Protein AF-A0A0C5WZJ7-F1 (afdb_monomer_lite)

Radius of gyration: 29.04 Å; chains: 1; bounding box: 86×55×66 Å

Secondary structure (DSSP, 8-state):
---TTPPPPPSEEEE-SSSEEEEE-SSSEEEEEEE-----PPPPPPPPPPPPPPP--PPPPP--------SSSHHHHHHHHHHHHHHHHHHHS---HHHHHHHHHHHHHHT-HHHHHHHB-HHHHHHHHHHHT-TT-HHHHHHHHHHHHHHHHHHHHHHHS--HHHHHHTEEEEEEEEEEEE-SSSEEEEEEEEEEEE-S-HHHHHHHSTT-SEEEEEEEEEEEEETTEEEEEETT----

Sequence (240 aa):
MPDPNQPSIPAGWYPDGLGGQRWWDGAEWTEHTQHTQHDQPPPPPPPPVPAPAPAVIARPDPNRSRTLLVLGAAGGGLLALLLVVLVAARVLGGNDPESVATDYLGATFEGDHEAVCELLVEERRDALLVDAGAGDDCGQYADEQRDREDEESDRYEDDYGVSVDDIRAGFDYDLEVTDVDERGDDEAIVEVEQTTDYSGDDDFAAEVLDGVDRQRTTVRLKIVKEDGDWKVADPFYTGD

Structure (mmCIF, N/CA/C/O backbone):
data_AF-A0A0C5WZJ7-F1
#
_entry.id   AF-A0A0C5WZJ7-F1
#
loop_
_atom_site.group_PDB
_atom_site.id
_atom_site.type_symbol
_atom_site.label_atom_id
_atom_site.label_alt_id
_atom_site.label_comp_id
_atom_site.label_asym_id
_atom_site.label_entity_id
_atom_site.label_seq_id
_atom_site.pdbx_PDB_ins_code
_atom_site.Cartn_x
_atom_site.Cartn_y
_atom_site.Cartn_z
_atom_site.occupancy
_atom_site.B_iso_or_equiv
_atom_site.auth_seq_id
_atom_site.auth_comp_id
_atom_site.auth_asym_id
_atom_site.auth_atom_id
_atom_site.pdbx_PDB_model_num
ATOM 1 N N . MET A 1 1 ? 24.099 -37.473 -16.957 1.00 45.91 1 MET A N 1
ATOM 2 C CA . MET A 1 1 ? 22.980 -37.090 -16.075 1.00 45.91 1 MET A CA 1
ATOM 3 C C . MET A 1 1 ? 22.448 -35.788 -16.646 1.00 45.91 1 MET A C 1
ATOM 5 O O . MET A 1 1 ? 23.288 -34.924 -16.865 1.00 45.91 1 MET A O 1
ATOM 9 N N . PRO A 1 2 ? 21.167 -35.693 -17.037 1.00 50.38 2 PRO A N 1
ATOM 10 C CA . PRO A 1 2 ? 20.583 -34.418 -17.457 1.00 50.38 2 PRO A CA 1
ATOM 11 C C . PRO A 1 2 ? 20.624 -33.412 -16.294 1.00 50.38 2 PRO A C 1
ATOM 13 O O . PRO A 1 2 ? 20.544 -33.818 -15.134 1.00 50.38 2 PRO A O 1
ATOM 16 N N . ASP A 1 3 ? 20.839 -32.140 -16.626 1.00 51.56 3 ASP A N 1
ATOM 17 C CA . ASP A 1 3 ? 20.988 -31.011 -15.699 1.00 51.56 3 ASP A CA 1
ATOM 18 C C . ASP A 1 3 ? 19.658 -30.738 -14.965 1.00 51.56 3 ASP A C 1
ATOM 20 O O . ASP A 1 3 ? 18.631 -30.639 -15.638 1.00 51.56 3 ASP A O 1
ATOM 24 N N . PRO A 1 4 ? 19.621 -30.619 -13.623 1.00 64.81 4 PRO A N 1
ATOM 25 C CA . PRO A 1 4 ? 18.378 -30.386 -12.879 1.00 64.81 4 PRO A CA 1
ATOM 26 C C . PRO A 1 4 ? 17.781 -28.976 -13.049 1.00 64.81 4 PRO A C 1
ATOM 28 O O . PRO A 1 4 ? 16.679 -28.747 -12.569 1.00 64.81 4 PRO A O 1
ATOM 31 N N . ASN A 1 5 ? 18.470 -28.060 -13.741 1.00 55.28 5 ASN A N 1
ATOM 32 C CA . ASN A 1 5 ? 18.075 -26.654 -13.906 1.00 55.28 5 ASN A CA 1
ATOM 33 C C . ASN A 1 5 ? 17.637 -26.291 -15.339 1.00 55.28 5 ASN A C 1
ATOM 35 O O . ASN A 1 5 ? 17.801 -25.150 -15.764 1.00 55.28 5 ASN A O 1
ATOM 39 N N . GLN A 1 6 ? 17.108 -27.234 -16.124 1.00 59.72 6 GLN A N 1
ATOM 40 C CA . GLN A 1 6 ? 16.503 -26.869 -17.411 1.00 59.72 6 GLN A CA 1
ATOM 41 C C . GLN A 1 6 ? 15.057 -26.385 -17.214 1.00 59.72 6 GLN A C 1
ATOM 43 O O . GLN A 1 6 ? 14.242 -27.168 -16.721 1.00 59.72 6 GLN A O 1
ATOM 48 N N . PRO A 1 7 ? 14.710 -25.148 -17.626 1.00 54.72 7 PRO A N 1
ATOM 49 C CA . PRO A 1 7 ? 13.326 -24.691 -17.629 1.00 54.72 7 PRO A CA 1
ATOM 50 C C . PRO A 1 7 ? 12.505 -25.578 -18.570 1.00 54.72 7 PRO A C 1
ATOM 52 O O . PRO A 1 7 ? 12.767 -25.665 -19.773 1.00 54.72 7 PRO A O 1
ATOM 55 N N . SER A 1 8 ? 11.526 -26.284 -18.009 1.00 77.81 8 SER A N 1
ATOM 56 C CA . SER A 1 8 ? 10.572 -27.082 -18.771 1.00 77.81 8 SER A CA 1
ATOM 57 C C . SER A 1 8 ? 9.396 -26.200 -19.167 1.00 77.81 8 SER A C 1
ATOM 59 O O . SER A 1 8 ? 8.666 -25.726 -18.299 1.00 77.81 8 SER A O 1
ATOM 61 N N . ILE A 1 9 ? 9.190 -26.006 -20.468 1.00 85.69 9 ILE A N 1
ATOM 62 C CA . ILE A 1 9 ? 7.989 -25.345 -20.987 1.00 85.69 9 ILE A CA 1
ATOM 63 C C . ILE A 1 9 ? 6.766 -26.168 -20.524 1.00 85.69 9 ILE A C 1
ATOM 65 O O . ILE A 1 9 ? 6.715 -27.368 -20.830 1.00 85.69 9 ILE A O 1
ATOM 69 N N . PRO A 1 10 ? 5.812 -25.591 -19.768 1.00 88.12 10 PRO A N 1
ATOM 70 C CA . PRO A 1 10 ? 4.646 -26.324 -19.284 1.00 88.12 10 PRO A CA 1
ATOM 71 C C . PRO A 1 10 ? 3.734 -26.742 -20.444 1.00 88.12 10 PRO A C 1
ATOM 73 O O . PRO A 1 10 ? 3.728 -26.127 -21.506 1.00 88.12 10 PRO A O 1
ATOM 76 N N . ALA A 1 11 ? 2.956 -27.812 -20.267 1.00 92.50 11 ALA A N 1
ATOM 77 C CA . ALA A 1 11 ? 2.024 -28.260 -21.301 1.00 92.50 11 ALA A CA 1
ATOM 78 C C . ALA A 1 11 ? 0.941 -27.193 -21.561 1.00 92.50 11 ALA A C 1
ATOM 80 O O . ALA A 1 11 ? 0.315 -26.706 -20.619 1.00 92.50 11 ALA A O 1
ATOM 81 N N . GLY A 1 12 ? 0.703 -26.840 -22.826 1.00 94.31 12 GLY A N 1
ATOM 82 C CA . GLY A 1 12 ? -0.165 -25.714 -23.171 1.00 94.31 12 GLY A CA 1
ATOM 83 C C . GLY A 1 12 ? -0.294 -25.437 -24.670 1.00 94.31 12 GLY A C 1
ATOM 84 O O . GLY A 1 12 ? 0.353 -26.073 -25.504 1.00 94.31 12 GLY A O 1
ATOM 85 N N . TRP A 1 13 ? -1.156 -24.475 -25.014 1.00 94.56 13 TRP A N 1
ATOM 86 C CA . TRP A 1 13 ? -1.279 -23.926 -26.367 1.00 94.56 13 TRP A CA 1
ATOM 87 C C . TRP A 1 13 ? -0.302 -22.767 -26.546 1.00 94.56 13 TRP A C 1
ATOM 89 O O . TRP A 1 13 ? -0.306 -21.833 -25.753 1.00 94.56 13 TRP A O 1
ATOM 99 N N . TYR A 1 14 ? 0.492 -22.810 -27.610 1.00 93.06 14 TYR A N 1
ATOM 100 C CA . TYR A 1 14 ? 1.493 -21.789 -27.918 1.00 93.06 14 TYR A CA 1
ATOM 101 C C . TYR A 1 14 ? 1.423 -21.391 -29.400 1.00 93.06 14 TYR A C 1
ATOM 103 O O . TYR A 1 14 ? 1.025 -22.221 -30.218 1.00 93.06 14 TYR A O 1
ATOM 111 N N . PRO A 1 15 ? 1.808 -20.164 -29.792 1.00 92.88 15 PRO A N 1
ATOM 112 C CA . PRO A 1 15 ? 1.766 -19.720 -31.189 1.00 92.88 15 PRO A CA 1
ATOM 113 C C . PRO A 1 15 ? 2.587 -20.611 -32.139 1.00 92.88 15 PRO A C 1
ATOM 115 O O . PRO A 1 15 ? 3.730 -20.950 -31.844 1.00 92.88 15 PRO A O 1
ATOM 118 N N . ASP A 1 16 ? 2.031 -20.962 -33.305 1.00 89.94 16 ASP A N 1
ATOM 119 C CA . ASP A 1 16 ? 2.673 -21.864 -34.284 1.00 89.94 16 ASP A CA 1
ATOM 120 C C . ASP A 1 16 ? 3.474 -21.147 -35.392 1.00 89.94 16 ASP A C 1
ATOM 122 O O . ASP A 1 16 ? 4.062 -21.793 -36.262 1.00 89.94 16 ASP A O 1
ATOM 126 N N . GLY A 1 17 ? 3.488 -19.809 -35.381 1.00 83.31 17 GLY A N 1
ATOM 127 C CA . GLY A 1 17 ? 4.145 -18.969 -36.390 1.00 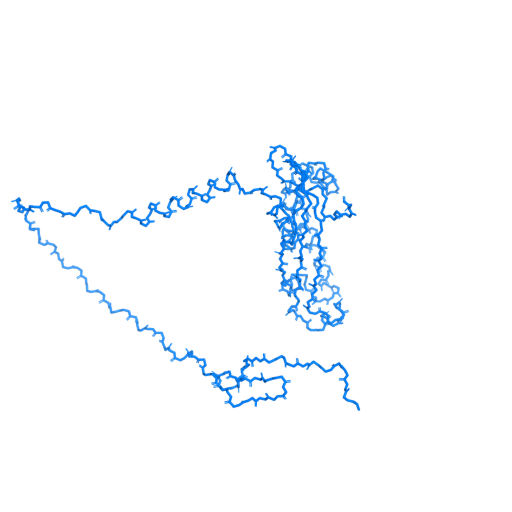83.31 17 GLY A CA 1
ATOM 128 C C . GLY A 1 17 ? 3.395 -18.841 -37.727 1.00 83.31 17 GLY A C 1
ATOM 129 O O . GLY A 1 17 ? 3.839 -18.095 -38.598 1.00 83.31 17 GLY A O 1
ATOM 130 N N . LEU A 1 18 ? 2.255 -19.518 -37.894 1.00 83.12 18 LEU A N 1
ATOM 131 C CA . LEU A 1 18 ? 1.395 -19.490 -39.085 1.00 83.12 18 LEU A CA 1
ATOM 132 C C . LEU A 1 18 ? 0.037 -18.819 -38.816 1.00 83.12 18 LEU A C 1
ATOM 134 O O . LEU A 1 18 ? -0.880 -18.919 -39.631 1.00 83.12 18 LEU A O 1
ATOM 138 N N . GLY A 1 19 ? -0.088 -18.126 -37.681 1.00 81.50 19 GLY A N 1
ATOM 139 C CA . GLY A 1 19 ? -1.334 -17.494 -37.242 1.00 81.50 19 GLY A CA 1
ATOM 140 C C . GLY A 1 19 ? -2.276 -18.443 -36.497 1.00 81.50 19 GLY A C 1
ATOM 141 O O . GLY A 1 19 ? -3.445 -18.119 -36.319 1.00 81.50 19 GLY A O 1
ATOM 142 N N . GLY A 1 20 ? -1.795 -19.610 -36.064 1.00 89.62 20 GLY A N 1
ATOM 143 C CA . GLY A 1 20 ? -2.503 -20.534 -35.186 1.00 89.62 20 GLY A CA 1
ATOM 144 C C . GLY A 1 20 ? -1.784 -20.741 -33.852 1.00 89.62 20 GLY A C 1
ATOM 145 O O . GLY A 1 20 ? -0.778 -20.106 -33.535 1.00 89.62 20 GLY A O 1
ATOM 146 N N . GLN A 1 21 ? -2.325 -21.654 -33.055 1.00 94.81 21 GLN A N 1
ATOM 147 C CA . GLN A 1 21 ? -1.712 -22.184 -31.845 1.00 94.81 21 GLN A CA 1
ATOM 148 C C . GLN A 1 21 ? -1.479 -23.686 -32.021 1.00 94.81 21 GLN A C 1
ATOM 150 O O . GLN A 1 21 ? -2.303 -24.380 -32.619 1.00 94.81 21 GLN A O 1
ATOM 155 N N . ARG A 1 22 ? -0.389 -24.208 -31.468 1.00 95.38 22 ARG A N 1
ATOM 156 C CA . ARG A 1 22 ? -0.048 -25.630 -31.429 1.00 95.38 22 ARG A CA 1
ATOM 157 C C . ARG A 1 22 ? 0.102 -26.094 -29.987 1.00 95.38 22 ARG A C 1
ATOM 159 O O . ARG A 1 22 ? 0.536 -25.330 -29.131 1.00 95.38 22 ARG A O 1
ATOM 166 N N . TRP A 1 23 ? -0.278 -27.337 -29.717 1.00 95.12 23 TRP A N 1
ATOM 167 C CA . TRP A 1 23 ? -0.196 -27.904 -28.373 1.00 95.12 23 TRP A CA 1
ATOM 168 C C . TRP A 1 23 ? 1.189 -28.498 -28.082 1.00 95.12 23 TRP A C 1
ATOM 170 O O . TRP A 1 23 ? 1.659 -29.360 -28.835 1.00 95.12 23 TRP A O 1
ATOM 180 N N . TRP A 1 24 ? 1.793 -28.075 -26.972 1.00 95.06 24 TRP A N 1
ATOM 181 C CA . TRP A 1 24 ? 2.988 -28.650 -26.349 1.00 95.06 24 TRP A CA 1
ATOM 182 C C . TRP A 1 24 ? 2.569 -29.549 -25.182 1.00 95.06 24 TRP A C 1
ATOM 184 O O . TRP A 1 24 ? 1.765 -29.134 -24.349 1.00 95.06 24 TRP A O 1
ATOM 194 N N . ASP A 1 25 ? 3.085 -30.777 -25.106 1.00 91.12 25 ASP A N 1
ATOM 195 C CA . ASP A 1 25 ? 2.698 -31.747 -24.066 1.00 91.12 25 ASP A CA 1
ATOM 196 C C . ASP A 1 25 ? 3.640 -31.798 -22.850 1.00 91.12 25 ASP A C 1
ATOM 198 O O . ASP A 1 25 ? 3.424 -32.594 -21.934 1.00 91.12 25 ASP A O 1
ATOM 202 N N . GLY A 1 26 ? 4.661 -30.938 -22.819 1.00 89.88 26 GLY A N 1
ATOM 203 C CA . GLY A 1 26 ? 5.716 -30.938 -21.803 1.00 89.88 26 GLY A CA 1
ATOM 204 C C . GLY A 1 26 ? 7.026 -31.581 -22.269 1.00 89.88 26 GLY A C 1
ATOM 205 O O . GLY A 1 26 ? 8.051 -31.384 -21.620 1.00 89.88 26 GLY A O 1
ATOM 206 N N . ALA A 1 27 ? 7.023 -32.313 -23.388 1.00 88.69 27 ALA A N 1
ATOM 207 C CA . ALA A 1 27 ? 8.212 -32.951 -23.955 1.00 88.69 27 ALA A CA 1
ATOM 208 C C . ALA A 1 27 ? 8.381 -32.688 -25.461 1.00 88.69 27 ALA A C 1
ATOM 210 O O . ALA A 1 27 ? 9.515 -32.533 -25.924 1.00 88.69 27 ALA A O 1
ATOM 211 N N . GLU A 1 28 ? 7.287 -32.628 -26.225 1.00 92.00 28 GLU A N 1
ATOM 212 C CA . GLU A 1 28 ? 7.305 -32.346 -27.658 1.00 92.00 28 GLU A CA 1
ATOM 213 C C . GLU A 1 28 ? 6.050 -31.606 -28.165 1.00 92.00 28 GLU A C 1
ATOM 215 O O . GLU A 1 28 ? 5.001 -31.515 -27.521 1.00 92.00 28 GLU A O 1
ATOM 220 N N . TRP A 1 29 ? 6.167 -31.042 -29.370 1.00 92.69 29 TRP A N 1
ATOM 221 C CA . TRP A 1 29 ? 5.041 -30.442 -30.081 1.00 92.69 29 TRP A CA 1
ATOM 222 C C . TRP A 1 29 ? 4.150 -31.533 -30.667 1.00 92.69 29 TRP A C 1
ATOM 224 O O . TRP A 1 29 ? 4.594 -32.321 -31.501 1.00 92.69 29 TRP A O 1
ATOM 234 N N . THR A 1 30 ? 2.867 -31.531 -30.315 1.00 93.56 30 THR A N 1
ATOM 235 C CA . THR A 1 30 ? 1.913 -32.526 -30.825 1.00 93.56 30 THR A CA 1
ATOM 236 C C . THR A 1 30 ? 1.305 -32.114 -32.174 1.00 93.56 30 THR A C 1
ATOM 238 O O . THR A 1 30 ? 1.535 -31.020 -32.695 1.00 93.56 30 THR A O 1
ATOM 241 N N . GLU A 1 31 ? 0.497 -32.985 -32.782 1.00 92.75 31 GLU A N 1
ATOM 242 C CA . GLU A 1 31 ? -0.234 -32.682 -34.025 1.00 92.75 31 GLU A CA 1
ATOM 243 C C . GLU A 1 31 ? -1.475 -31.793 -33.821 1.00 92.75 31 GLU A C 1
ATOM 245 O O . GLU A 1 31 ? -2.105 -31.392 -34.797 1.00 92.75 31 GLU A O 1
ATOM 250 N N . HIS A 1 32 ? -1.838 -31.454 -32.580 1.00 93.88 32 HIS A N 1
ATOM 251 C CA . HIS A 1 32 ? -3.010 -30.622 -32.320 1.00 93.88 32 HIS A CA 1
ATOM 252 C C . HIS A 1 32 ? -2.719 -29.150 -32.640 1.00 93.88 32 HIS A C 1
ATOM 254 O O . HIS A 1 32 ? -1.819 -28.544 -32.054 1.00 93.88 32 HIS A O 1
ATOM 260 N N . THR A 1 33 ? -3.518 -28.568 -33.537 1.00 92.88 33 THR A N 1
ATOM 261 C CA . THR A 1 33 ? -3.454 -27.153 -33.936 1.00 92.88 33 THR A CA 1
ATOM 262 C C . THR A 1 33 ? -4.824 -26.481 -33.810 1.00 92.88 33 THR A C 1
ATOM 264 O O . THR A 1 33 ? -5.839 -27.068 -34.189 1.00 92.88 33 THR A O 1
ATOM 267 N N . GLN A 1 34 ? -4.862 -25.240 -33.322 1.00 89.12 34 GLN A N 1
ATOM 268 C CA . GLN A 1 34 ? -6.033 -24.362 -33.308 1.00 89.12 34 GLN A CA 1
ATOM 269 C C . GLN A 1 34 ? -5.772 -23.149 -34.200 1.00 89.12 34 GLN A C 1
ATOM 271 O O . GLN A 1 34 ? -4.827 -22.403 -33.975 1.00 89.12 34 GLN A O 1
ATOM 276 N N . HIS A 1 35 ? -6.629 -22.904 -35.186 1.00 78.00 35 HIS A N 1
ATOM 277 C CA . HIS A 1 35 ? -6.605 -21.639 -35.916 1.00 78.00 35 HIS A CA 1
ATOM 278 C C . HIS A 1 35 ? -7.344 -20.587 -35.085 1.00 78.00 35 HIS A C 1
ATOM 280 O O . HIS A 1 35 ? -8.520 -20.781 -34.764 1.00 78.00 35 HIS A O 1
ATOM 286 N N . THR A 1 36 ? -6.677 -19.490 -34.713 1.00 62.59 36 THR A N 1
ATOM 287 C CA . THR A 1 36 ? -7.379 -18.352 -34.115 1.00 62.59 36 THR A CA 1
ATOM 288 C C . THR A 1 36 ? -8.255 -17.732 -35.196 1.00 62.59 36 THR A C 1
ATOM 290 O O . THR A 1 36 ? -7.812 -17.389 -36.289 1.00 62.59 36 THR A O 1
ATOM 293 N N . GLN A 1 37 ? -9.550 -17.646 -34.918 1.00 53.50 37 GLN A N 1
ATOM 294 C CA . GLN A 1 37 ? -10.556 -17.127 -35.837 1.00 53.50 37 GLN A CA 1
ATOM 295 C C . GLN A 1 37 ? -10.499 -15.586 -35.850 1.00 53.50 37 GLN A C 1
ATOM 297 O O . GLN A 1 37 ? -11.475 -14.923 -35.529 1.00 53.50 37 GLN A O 1
ATOM 302 N N . HIS A 1 38 ? -9.337 -15.010 -36.170 1.00 53.12 38 HIS A N 1
ATOM 303 C CA . HIS A 1 38 ? -9.142 -13.559 -36.290 1.00 53.12 38 HIS A CA 1
ATOM 304 C C . HIS A 1 38 ? -9.294 -13.035 -37.730 1.00 53.12 38 HIS A C 1
ATOM 306 O O . HIS A 1 38 ? -9.086 -11.852 -37.972 1.00 53.12 38 HIS A O 1
ATOM 312 N N . ASP A 1 39 ? -9.760 -13.868 -38.667 1.00 48.84 39 ASP A N 1
ATOM 313 C CA . ASP A 1 39 ? -10.091 -13.470 -40.046 1.00 48.84 39 ASP A CA 1
ATOM 314 C C . ASP A 1 39 ? -11.603 -13.265 -40.275 1.00 48.84 39 ASP A C 1
ATOM 316 O O . ASP A 1 39 ? -12.130 -13.563 -41.351 1.00 48.84 39 ASP A O 1
ATOM 320 N N . GLN A 1 40 ? -12.344 -12.747 -39.285 1.00 45.28 40 GLN A N 1
ATOM 321 C CA . GLN A 1 40 ? -13.667 -12.187 -39.572 1.00 45.28 40 GLN A CA 1
ATOM 322 C C . GLN A 1 40 ? -13.520 -10.682 -39.856 1.00 45.28 40 GLN A C 1
ATOM 324 O O . GLN A 1 40 ? -13.282 -9.914 -38.923 1.00 45.28 40 GLN A O 1
ATOM 329 N N . PRO A 1 41 ? -13.651 -10.226 -41.119 1.00 54.69 41 PRO A N 1
ATOM 330 C CA . PRO A 1 41 ? -13.627 -8.801 -41.424 1.00 54.69 41 PRO A CA 1
ATOM 331 C C . PRO A 1 41 ? -14.742 -8.069 -40.659 1.00 54.69 41 PRO A C 1
ATOM 333 O O . PRO A 1 41 ? -15.811 -8.650 -40.427 1.00 54.69 41 PRO A O 1
ATOM 336 N N . PRO A 1 42 ? -14.522 -6.798 -40.270 1.00 60.22 42 PRO A N 1
ATOM 337 C CA . PRO A 1 42 ? -15.522 -6.019 -39.553 1.00 60.22 42 PRO A CA 1
ATOM 338 C C . PRO A 1 42 ? -16.833 -5.972 -40.355 1.00 60.22 42 PRO A C 1
ATOM 340 O O . PRO A 1 42 ? -16.796 -5.904 -41.590 1.00 60.22 42 PRO A O 1
ATOM 343 N N . PRO A 1 43 ? -18.003 -6.016 -39.689 1.00 64.88 43 PRO A N 1
ATOM 344 C CA . PRO A 1 43 ? -19.279 -5.919 -40.383 1.00 64.88 43 PRO A CA 1
ATOM 345 C C . PRO A 1 43 ? -19.340 -4.608 -41.188 1.00 64.88 43 PRO A C 1
ATOM 347 O O . PRO A 1 43 ? -18.853 -3.575 -40.718 1.00 64.88 43 PRO A O 1
ATOM 350 N N . PRO A 1 44 ? -19.917 -4.620 -42.404 1.00 72.31 44 PRO A N 1
ATOM 351 C CA . PRO A 1 44 ? -20.002 -3.424 -43.231 1.00 72.31 44 PRO A CA 1
ATOM 352 C C . PRO A 1 44 ? -20.815 -2.326 -42.525 1.00 72.31 44 PRO A C 1
ATOM 354 O O . PRO A 1 44 ? -21.749 -2.638 -41.777 1.00 72.31 44 PRO A O 1
ATOM 357 N N . PRO A 1 45 ? -20.503 -1.040 -42.772 1.00 67.88 45 PRO A N 1
ATOM 358 C CA . PRO A 1 45 ? -21.248 0.065 -42.186 1.00 67.88 45 PRO A CA 1
ATOM 359 C C . PRO A 1 45 ? -22.731 0.007 -42.598 1.00 67.88 45 PRO A C 1
ATOM 361 O O . PRO A 1 45 ? -23.045 -0.407 -43.720 1.00 67.88 45 PRO A O 1
ATOM 364 N N . PRO A 1 46 ? -23.658 0.429 -41.718 1.00 70.44 46 PRO A N 1
ATOM 365 C CA . PRO A 1 46 ? -25.079 0.448 -42.036 1.00 70.44 46 PRO A CA 1
ATOM 366 C C . PRO A 1 46 ? -25.372 1.391 -43.220 1.00 70.44 46 PRO A C 1
ATOM 368 O O . PRO A 1 46 ? -24.692 2.410 -43.383 1.00 70.44 46 PRO A O 1
ATOM 371 N N . PRO A 1 47 ? -26.384 1.087 -44.056 1.00 70.06 47 PRO A N 1
ATOM 372 C CA . PRO A 1 47 ? -26.755 1.942 -45.178 1.00 70.06 47 PRO A CA 1
ATOM 373 C C . PRO A 1 47 ? -27.247 3.320 -44.695 1.00 70.06 47 PRO A C 1
ATOM 375 O O . PRO A 1 47 ? -27.849 3.417 -43.621 1.00 70.06 47 PRO A O 1
ATOM 378 N N . PRO A 1 48 ? -27.046 4.392 -45.486 1.00 60.25 48 PRO A N 1
ATOM 379 C CA . PRO A 1 48 ? -27.528 5.721 -45.139 1.00 60.25 48 PRO A CA 1
ATOM 380 C C . PRO A 1 48 ? -29.057 5.731 -45.044 1.00 60.25 48 PRO A C 1
ATOM 382 O O . PRO A 1 48 ? -29.766 5.311 -45.962 1.00 60.25 48 PRO A O 1
ATOM 385 N N . VAL A 1 49 ? -29.559 6.227 -43.916 1.00 66.50 49 VAL A N 1
ATOM 386 C CA . VAL A 1 49 ? -30.991 6.378 -43.655 1.00 66.50 49 VAL A CA 1
ATOM 387 C C . VAL A 1 49 ? -31.547 7.487 -44.565 1.00 66.50 49 VAL A C 1
ATOM 389 O O . VAL A 1 49 ? -30.976 8.581 -44.593 1.00 66.50 49 VAL A O 1
ATOM 392 N N . PRO A 1 50 ? -32.637 7.259 -45.322 1.00 61.72 50 PRO A N 1
ATOM 393 C CA . PRO A 1 50 ? -33.260 8.312 -46.117 1.00 61.72 50 PRO A CA 1
ATOM 394 C C . PRO A 1 50 ? -33.886 9.391 -45.220 1.00 61.72 50 PRO A C 1
ATOM 396 O O . PRO A 1 50 ? -34.475 9.099 -44.179 1.00 61.72 50 PRO A O 1
ATOM 399 N N . ALA A 1 51 ? -33.760 10.649 -45.649 1.00 55.72 51 ALA A N 1
ATOM 400 C CA . ALA A 1 51 ? -34.301 11.818 -44.962 1.00 55.72 51 ALA A CA 1
ATOM 401 C C . ALA A 1 51 ? -35.835 11.732 -44.778 1.00 55.72 51 ALA A C 1
ATOM 403 O O . ALA A 1 51 ? -36.531 11.228 -45.666 1.00 55.72 51 ALA A O 1
ATOM 404 N N . PRO A 1 52 ? -36.390 12.249 -43.666 1.00 51.75 52 PRO A N 1
ATOM 405 C CA . PRO A 1 52 ? -37.826 12.200 -43.418 1.00 51.75 52 PRO A CA 1
ATOM 406 C C . PRO A 1 52 ? -38.605 13.108 -44.384 1.00 51.75 52 PRO A C 1
ATOM 408 O O . PRO A 1 52 ? -38.291 14.286 -44.558 1.00 51.75 52 PRO A O 1
ATOM 411 N N . ALA A 1 53 ? -39.661 12.556 -44.985 1.00 54.72 53 ALA A N 1
ATOM 412 C CA . ALA A 1 53 ? -40.687 13.306 -45.708 1.00 54.72 53 ALA A CA 1
ATOM 413 C C . ALA A 1 53 ? -41.613 14.062 -44.724 1.00 54.72 53 ALA A C 1
ATOM 415 O O . ALA A 1 53 ? -41.782 13.619 -43.584 1.00 54.72 53 ALA A O 1
ATOM 416 N N . PRO A 1 54 ? -42.236 15.187 -45.129 1.00 48.69 54 PRO A N 1
ATOM 417 C CA . PRO A 1 54 ? -43.064 15.990 -44.234 1.00 48.69 54 PRO A CA 1
ATOM 418 C C . PRO A 1 54 ? -44.344 15.258 -43.804 1.00 48.69 54 PRO A C 1
ATOM 420 O O . PRO A 1 54 ? -45.010 14.585 -44.592 1.00 48.69 54 PRO A O 1
ATOM 423 N N . ALA A 1 55 ? -44.680 15.430 -42.526 1.00 48.12 55 ALA A N 1
ATOM 424 C CA . ALA A 1 55 ? -45.787 14.787 -41.835 1.00 48.12 55 ALA A CA 1
ATOM 425 C C . ALA A 1 55 ? -47.164 15.188 -42.397 1.00 48.12 55 ALA A C 1
ATOM 427 O O . ALA A 1 55 ? -47.522 16.366 -42.435 1.00 48.12 55 ALA A O 1
ATOM 428 N N . VAL A 1 56 ? -47.977 14.185 -42.742 1.00 46.50 56 VAL A N 1
ATOM 429 C CA . VAL A 1 56 ? -49.428 14.332 -42.903 1.00 46.50 56 VAL A CA 1
ATOM 430 C C . VAL A 1 56 ? -50.070 14.069 -41.544 1.00 46.50 56 VAL A C 1
ATOM 432 O O . VAL A 1 56 ? -50.012 12.959 -41.019 1.00 46.50 56 VAL A O 1
ATOM 435 N N . ILE A 1 57 ? -50.676 15.103 -40.962 1.00 48.53 57 ILE A N 1
ATOM 436 C CA . ILE A 1 57 ? -51.433 15.010 -39.711 1.00 48.53 57 ILE A CA 1
ATOM 437 C C . ILE A 1 57 ? -52.746 14.267 -39.990 1.00 48.53 57 ILE A C 1
ATOM 439 O O . ILE A 1 57 ? -53.678 14.832 -40.564 1.00 48.53 57 ILE A O 1
ATOM 443 N N . ALA A 1 58 ? -52.829 13.005 -39.567 1.00 43.78 58 ALA A N 1
ATOM 444 C CA . ALA A 1 58 ? -54.087 12.272 -39.465 1.00 43.78 58 ALA A CA 1
ATOM 445 C C . ALA A 1 58 ? -54.697 12.485 -38.068 1.00 43.78 58 ALA A C 1
ATOM 447 O O . ALA A 1 58 ? -54.024 12.368 -37.045 1.00 43.78 58 ALA A O 1
ATOM 448 N N . ARG A 1 59 ? -55.979 12.860 -38.050 1.00 48.44 59 ARG A N 1
ATOM 449 C CA . ARG A 1 59 ? -56.793 13.142 -36.857 1.00 48.44 59 ARG A CA 1
ATOM 450 C C . ARG A 1 59 ? -57.037 11.861 -36.036 1.00 48.44 59 ARG A C 1
ATOM 452 O O . ARG A 1 59 ? -57.117 10.793 -36.635 1.00 48.44 59 ARG A O 1
ATOM 459 N N . PRO A 1 60 ? -57.205 11.952 -34.704 1.00 40.62 60 PRO A N 1
ATOM 460 C CA . PRO A 1 60 ? -57.422 10.779 -33.865 1.00 40.62 60 PRO A CA 1
ATOM 461 C C . PRO A 1 60 ? -58.867 10.273 -33.981 1.00 40.62 60 PRO A C 1
ATOM 463 O O . PRO A 1 60 ? -59.811 11.032 -33.757 1.00 40.62 60 PRO A O 1
ATOM 466 N N . ASP A 1 61 ? -59.028 8.985 -34.289 1.00 41.72 61 ASP A N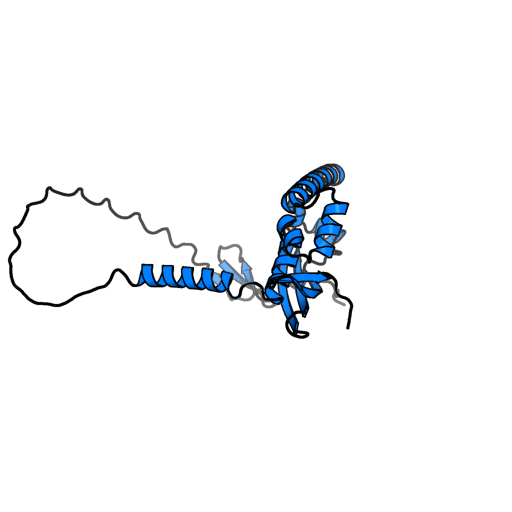 1
ATOM 467 C CA . ASP A 1 61 ? -60.296 8.272 -34.125 1.00 41.72 61 ASP A CA 1
ATOM 468 C C . ASP A 1 61 ? -60.500 7.910 -32.642 1.00 41.72 61 ASP A C 1
ATOM 470 O O . ASP A 1 61 ? -59.620 7.300 -32.023 1.00 41.72 61 ASP A O 1
ATOM 474 N N . PRO A 1 62 ? -61.650 8.258 -32.039 1.00 56.69 62 PRO A N 1
ATOM 475 C CA . PRO A 1 62 ? -61.983 7.846 -30.693 1.00 56.69 62 PRO A CA 1
ATOM 476 C C . PRO A 1 62 ? -62.613 6.453 -30.751 1.00 56.69 62 PRO A C 1
ATOM 478 O O . PRO A 1 62 ? -63.538 6.221 -31.525 1.00 56.69 62 PRO A O 1
ATOM 481 N N . ASN A 1 63 ? -62.184 5.574 -29.843 1.00 56.34 63 ASN A N 1
ATOM 482 C CA . ASN A 1 63 ? -62.846 4.319 -29.462 1.00 56.34 63 ASN A CA 1
ATOM 483 C C . ASN A 1 63 ? -62.339 3.025 -30.136 1.00 56.34 63 ASN A C 1
ATOM 485 O O . ASN A 1 63 ? -62.982 2.475 -31.029 1.00 56.34 63 ASN A O 1
ATOM 489 N N . ARG A 1 64 ? -61.279 2.429 -29.563 1.00 43.53 64 ARG A N 1
ATOM 490 C CA . ARG A 1 64 ? -61.278 0.981 -29.279 1.00 43.53 64 ARG A CA 1
ATOM 491 C C . ARG A 1 64 ? -60.224 0.550 -28.250 1.00 43.53 64 ARG A C 1
ATOM 493 O O . ARG A 1 64 ? -59.031 0.705 -28.455 1.00 43.53 64 ARG A O 1
ATOM 500 N N . SER A 1 65 ? -60.747 -0.027 -27.168 1.00 47.06 65 SER A N 1
ATOM 501 C CA . SER A 1 65 ? -60.183 -1.069 -26.296 1.00 47.06 65 SER A CA 1
ATOM 502 C C . SER A 1 65 ? -58.778 -0.900 -25.703 1.00 47.06 65 SER A C 1
ATOM 504 O O . SER A 1 65 ? -57.767 -1.143 -26.351 1.00 47.06 65 SER A O 1
ATOM 506 N N . ARG A 1 66 ? -58.781 -0.659 -24.382 1.00 61.34 66 ARG A N 1
ATOM 507 C CA . ARG A 1 66 ? -57.924 -1.292 -23.360 1.00 61.34 66 ARG A CA 1
ATOM 508 C C . ARG A 1 66 ? -57.040 -2.418 -23.917 1.00 61.34 66 ARG A C 1
ATOM 510 O O . ARG A 1 66 ? -57.595 -3.437 -24.320 1.00 61.34 66 ARG A O 1
ATOM 517 N N . THR A 1 67 ? -55.716 -2.255 -23.883 1.00 50.00 67 THR A N 1
ATOM 518 C CA . THR A 1 67 ? -54.697 -3.101 -23.209 1.00 50.00 67 THR A CA 1
ATOM 519 C C . THR A 1 67 ? -53.304 -2.560 -23.590 1.00 50.00 67 THR A C 1
ATOM 521 O O . THR A 1 67 ? -53.136 -2.087 -24.707 1.00 50.00 67 THR A O 1
ATOM 524 N N . LEU A 1 68 ? -52.335 -2.680 -22.672 1.00 45.31 68 LEU A N 1
ATOM 525 C CA . LEU A 1 68 ? -50.886 -2.399 -22.775 1.00 45.31 68 LEU A CA 1
ATOM 526 C C . LEU A 1 68 ? -50.394 -1.073 -22.167 1.00 45.31 68 LEU A C 1
ATOM 528 O O . LEU A 1 68 ? -49.962 -0.137 -22.832 1.00 45.31 68 LEU A O 1
ATOM 532 N N . LEU A 1 69 ? -50.418 -1.083 -20.830 1.00 49.06 69 LEU A N 1
ATOM 533 C CA . LEU A 1 69 ? -49.391 -0.506 -19.963 1.00 49.06 69 LEU A CA 1
ATOM 534 C C . LEU A 1 69 ? -48.034 -1.198 -20.220 1.00 49.06 69 LEU A C 1
ATOM 536 O O . LEU A 1 69 ? -47.983 -2.422 -20.285 1.00 49.06 69 LEU A O 1
ATOM 540 N N . VAL A 1 70 ? -46.976 -0.377 -20.217 1.00 48.28 70 VAL A N 1
ATOM 541 C CA . VAL A 1 70 ? -45.617 -0.651 -19.701 1.00 48.28 70 VAL A CA 1
ATOM 542 C C . VAL A 1 70 ? -44.757 -1.645 -20.478 1.00 48.28 70 VAL A C 1
ATOM 544 O O . VAL A 1 70 ? -44.952 -2.845 -20.377 1.00 48.28 70 VAL A O 1
ATOM 547 N N . LEU A 1 71 ? -43.702 -1.126 -21.117 1.00 47.03 71 LEU A N 1
ATOM 548 C CA . LEU A 1 71 ? -42.392 -1.779 -21.272 1.00 47.03 71 LEU A CA 1
ATOM 549 C C . LEU A 1 71 ? -41.354 -0.705 -21.656 1.00 47.03 71 LEU A C 1
ATOM 551 O O . LEU A 1 71 ? -40.969 -0.546 -22.806 1.00 47.03 71 LEU A O 1
ATOM 555 N N . GLY A 1 72 ? -40.969 0.103 -20.668 1.00 43.19 72 GLY A N 1
ATOM 556 C CA . GLY A 1 72 ? -39.943 1.147 -20.807 1.00 43.19 72 GLY A CA 1
ATOM 557 C C . GLY A 1 72 ? -39.440 1.700 -19.471 1.00 43.19 72 GLY A C 1
ATOM 558 O O . GLY A 1 72 ? -38.917 2.803 -19.427 1.00 43.19 72 GLY A O 1
ATOM 559 N N . ALA A 1 73 ? -39.644 0.964 -18.371 1.00 47.66 73 ALA A N 1
ATOM 560 C CA . ALA A 1 73 ? -39.280 1.388 -17.013 1.00 47.66 73 ALA A CA 1
ATOM 561 C C . ALA A 1 73 ? -38.506 0.318 -16.217 1.00 47.66 73 ALA A C 1
ATOM 563 O O . ALA A 1 73 ? -38.034 0.598 -15.121 1.00 47.66 73 ALA A O 1
ATOM 564 N N . ALA A 1 74 ? -38.333 -0.894 -16.759 1.00 51.16 74 ALA A N 1
ATOM 565 C CA . ALA A 1 74 ? -37.668 -1.980 -16.037 1.00 51.16 74 ALA A CA 1
ATOM 566 C C . ALA A 1 74 ? -36.134 -1.848 -16.023 1.00 51.16 74 ALA A C 1
ATOM 568 O O . ALA A 1 74 ? -35.512 -2.247 -15.049 1.00 51.16 74 ALA A O 1
ATOM 569 N N . GLY A 1 75 ? -35.522 -1.243 -17.051 1.00 50.38 75 GLY A N 1
ATOM 570 C CA . GLY A 1 75 ? -34.064 -1.067 -17.105 1.00 50.38 75 GLY A CA 1
ATOM 571 C C . GLY A 1 75 ? -33.552 0.037 -16.177 1.00 50.38 75 GLY A C 1
ATOM 572 O O . GLY A 1 75 ? -32.644 -0.193 -15.390 1.00 50.38 75 GLY A O 1
ATOM 573 N N . GLY A 1 76 ? -34.172 1.222 -16.218 1.00 54.38 76 GLY A N 1
ATOM 574 C CA . GLY A 1 76 ? -33.746 2.366 -15.402 1.00 54.38 76 GLY A CA 1
ATOM 575 C C . GLY A 1 76 ? -34.062 2.207 -13.916 1.00 54.38 76 GLY A C 1
ATOM 576 O O . GLY A 1 76 ? -33.250 2.581 -13.082 1.00 54.38 76 GLY A O 1
ATOM 577 N N . GLY A 1 77 ? -35.209 1.604 -13.580 1.00 66.19 77 GLY A N 1
ATOM 578 C CA . GLY A 1 77 ? -35.564 1.306 -12.193 1.00 66.19 77 GLY A CA 1
ATOM 579 C C . GLY A 1 77 ? -34.652 0.247 -11.584 1.00 66.19 77 GLY A C 1
ATOM 580 O O . GLY A 1 77 ? -34.190 0.437 -10.469 1.00 66.19 77 GLY A O 1
ATOM 581 N N . LEU A 1 78 ? -34.339 -0.824 -12.324 1.00 70.88 78 LEU A N 1
ATOM 582 C CA . LEU A 1 78 ? -33.414 -1.850 -11.846 1.00 70.88 78 LEU A CA 1
ATOM 583 C C . LEU A 1 78 ? -32.002 -1.281 -11.692 1.00 70.88 78 LEU A C 1
ATOM 585 O O . LEU A 1 78 ? -31.426 -1.475 -10.638 1.00 70.88 78 LEU A O 1
ATOM 589 N N . LEU A 1 79 ? -31.482 -0.531 -12.671 1.00 72.75 79 LEU A N 1
ATOM 590 C CA . LEU A 1 79 ? -30.145 0.070 -12.594 1.00 72.75 79 LEU A CA 1
ATOM 591 C C . LEU A 1 79 ? -30.038 1.115 -11.471 1.00 72.75 79 LEU A C 1
ATOM 593 O O . LEU A 1 79 ? -29.061 1.116 -10.734 1.00 72.75 79 LEU A O 1
ATOM 597 N N . ALA A 1 80 ? -31.048 1.976 -11.304 1.00 77.88 80 ALA A N 1
ATOM 598 C CA . ALA A 1 80 ? -31.080 2.961 -10.224 1.00 77.88 80 ALA A CA 1
ATOM 599 C C . ALA A 1 80 ? -31.231 2.297 -8.851 1.00 77.88 80 ALA A C 1
ATOM 601 O O . ALA A 1 80 ? -30.629 2.751 -7.890 1.00 77.88 80 ALA A O 1
ATOM 602 N N . LEU A 1 81 ? -32.001 1.212 -8.750 1.00 80.06 81 LEU A N 1
ATOM 603 C CA . LEU A 1 81 ? -32.151 0.456 -7.509 1.00 80.06 81 LEU A CA 1
ATOM 604 C C . LEU A 1 81 ? -30.880 -0.348 -7.202 1.00 80.06 81 LEU A C 1
ATOM 606 O O . LEU A 1 81 ? -30.484 -0.395 -6.049 1.00 80.06 81 LEU A O 1
ATOM 610 N N . LEU A 1 82 ? -30.188 -0.881 -8.215 1.00 80.25 82 LEU A N 1
ATOM 611 C CA . LEU A 1 82 ? -28.862 -1.498 -8.080 1.00 80.25 82 LEU A CA 1
ATOM 612 C C . LEU A 1 82 ? -27.825 -0.468 -7.619 1.00 80.25 82 LEU A C 1
ATOM 614 O O . LEU A 1 82 ? -27.082 -0.741 -6.689 1.00 80.25 82 LEU A O 1
ATOM 618 N N . LEU A 1 83 ? -27.832 0.738 -8.196 1.00 80.88 83 LEU A N 1
ATOM 619 C CA . LEU A 1 83 ? -26.992 1.855 -7.755 1.00 80.88 83 LEU A CA 1
ATOM 620 C C . LEU A 1 83 ? -27.321 2.289 -6.325 1.00 80.88 83 LEU 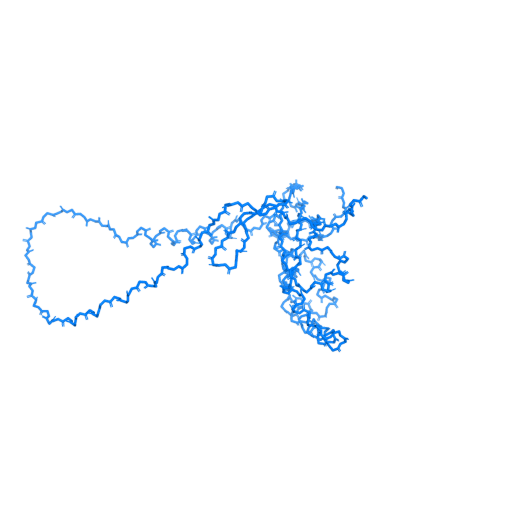A C 1
ATOM 622 O O . LEU A 1 83 ? -26.411 2.478 -5.533 1.00 80.88 83 LEU A O 1
ATOM 626 N N . VAL A 1 84 ? -28.598 2.410 -5.963 1.00 81.31 84 VAL A N 1
ATOM 627 C CA . VAL A 1 84 ? -29.011 2.751 -4.592 1.00 81.31 84 VAL A CA 1
ATOM 628 C C . VAL A 1 84 ? -28.641 1.640 -3.613 1.00 81.31 84 VAL A C 1
ATOM 630 O O . VAL A 1 84 ? -28.240 1.952 -2.504 1.00 81.31 84 VAL A O 1
ATOM 633 N N . VAL A 1 85 ? -28.731 0.367 -4.002 1.00 74.94 85 VAL A N 1
ATOM 634 C CA . VAL A 1 85 ? -28.292 -0.768 -3.178 1.00 74.94 85 VAL A CA 1
ATOM 635 C C . VAL A 1 85 ? -26.773 -0.803 -3.053 1.00 74.94 85 VAL A C 1
ATOM 637 O O . VAL A 1 85 ? -26.298 -1.048 -1.959 1.00 74.94 85 VAL A O 1
ATOM 640 N N . LEU A 1 86 ? -26.011 -0.504 -4.106 1.00 66.19 86 LEU A N 1
ATOM 641 C CA . LEU A 1 86 ? -24.550 -0.395 -4.043 1.00 66.19 86 LEU A CA 1
ATOM 642 C C . LEU A 1 86 ? -24.118 0.780 -3.164 1.00 66.19 86 LEU A C 1
ATOM 644 O O . LEU A 1 86 ? -23.270 0.610 -2.302 1.00 66.19 86 LEU A O 1
ATOM 648 N N . VAL A 1 87 ? -24.740 1.949 -3.318 1.00 68.56 87 VAL A N 1
ATOM 649 C CA . VAL A 1 87 ? -24.478 3.116 -2.463 1.00 68.56 87 VAL A CA 1
ATOM 650 C C . VAL A 1 87 ? -24.912 2.838 -1.024 1.00 68.56 87 VAL A C 1
ATOM 652 O O . VAL A 1 87 ? -24.176 3.147 -0.101 1.00 68.56 87 VAL A O 1
ATOM 655 N N . ALA A 1 88 ? -26.068 2.210 -0.804 1.00 62.38 88 ALA A N 1
ATOM 656 C CA . ALA A 1 88 ? -26.520 1.839 0.534 1.00 62.38 88 ALA A CA 1
ATOM 657 C C . ALA A 1 88 ? -25.662 0.730 1.153 1.00 62.38 88 ALA A C 1
ATOM 659 O O . ALA A 1 88 ? -25.450 0.763 2.354 1.00 62.38 88 ALA A O 1
ATOM 660 N N . ALA A 1 89 ? -25.143 -0.216 0.368 1.00 59.22 89 ALA A N 1
ATOM 661 C CA . ALA A 1 89 ? -24.190 -1.224 0.825 1.00 59.22 89 ALA A CA 1
ATOM 662 C C . ALA A 1 89 ? -22.848 -0.578 1.184 1.00 59.22 89 ALA A C 1
ATOM 664 O O . ALA A 1 89 ? -22.304 -0.884 2.231 1.00 59.22 89 ALA A O 1
ATOM 665 N N . ARG A 1 90 ? -22.374 0.401 0.407 1.00 57.62 90 ARG A N 1
ATOM 666 C CA . ARG A 1 90 ? -21.201 1.214 0.773 1.00 57.62 90 ARG A CA 1
ATOM 667 C C . ARG A 1 90 ? -21.436 2.031 2.048 1.00 57.62 90 ARG A C 1
ATOM 669 O O . ARG A 1 90 ? -20.527 2.188 2.841 1.00 57.62 90 ARG A O 1
ATOM 676 N N . VAL A 1 91 ? -22.661 2.507 2.272 1.00 56.03 91 VAL A N 1
ATOM 677 C CA . VAL A 1 91 ? -23.033 3.303 3.458 1.00 56.03 91 VAL A CA 1
ATOM 678 C C . VAL A 1 91 ? -23.397 2.437 4.681 1.00 56.03 91 VAL A C 1
ATOM 680 O O . VAL A 1 91 ? -23.414 2.949 5.795 1.00 56.03 91 VAL A O 1
ATOM 683 N N . L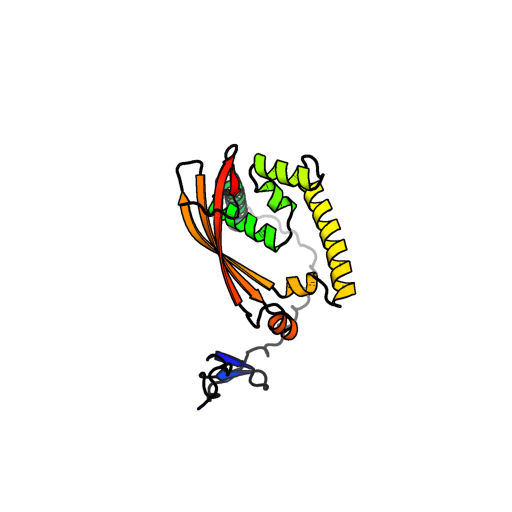EU A 1 92 ? -23.706 1.144 4.515 1.00 52.41 92 LEU A N 1
ATOM 684 C CA . LEU A 1 92 ? -24.173 0.260 5.601 1.00 52.41 92 LEU A CA 1
ATOM 685 C C . LEU A 1 92 ? -23.332 -1.012 5.804 1.00 52.41 92 LEU A C 1
ATOM 687 O O . LEU A 1 92 ? -23.603 -1.747 6.750 1.00 52.41 92 LEU A O 1
ATOM 691 N N . GLY A 1 93 ? -22.352 -1.306 4.951 1.00 43.62 93 GLY A N 1
ATOM 692 C CA . GLY A 1 93 ? -21.620 -2.576 4.984 1.00 43.62 93 GLY A CA 1
ATOM 693 C C . GLY A 1 93 ? -20.416 -2.629 4.046 1.00 43.62 93 GLY A C 1
ATOM 694 O O . GLY A 1 93 ? -20.280 -3.604 3.322 1.00 43.62 93 GLY A O 1
ATOM 695 N N . GLY A 1 94 ? -19.592 -1.579 4.023 1.00 49.84 94 GLY A N 1
ATOM 696 C CA . GLY A 1 94 ? -18.373 -1.514 3.207 1.00 49.84 94 GLY A CA 1
ATOM 697 C C . GLY A 1 94 ? -17.135 -1.118 4.005 1.00 49.84 94 GLY A C 1
ATOM 698 O O . GLY A 1 94 ? -16.363 -0.314 3.515 1.00 49.84 94 GLY A O 1
ATOM 699 N N . ASN A 1 95 ? -17.016 -1.611 5.237 1.00 73.19 95 ASN A N 1
ATOM 700 C CA . ASN A 1 95 ? -15.859 -1.400 6.110 1.00 73.19 95 ASN A CA 1
ATOM 701 C C . ASN A 1 95 ? -15.582 -2.679 6.914 1.00 73.19 95 ASN A C 1
ATOM 703 O O . ASN A 1 95 ? -15.178 -2.588 8.056 1.00 73.19 95 ASN A O 1
ATOM 707 N N . ASP A 1 96 ? -15.892 -3.881 6.426 1.00 92.44 96 ASP A N 1
ATOM 708 C CA . ASP A 1 96 ? -15.437 -5.091 7.128 1.00 92.44 96 ASP A CA 1
ATOM 709 C C . ASP A 1 96 ? -13.896 -5.129 7.207 1.00 92.44 96 ASP A C 1
ATOM 711 O O . ASP A 1 96 ? -13.215 -4.513 6.381 1.00 92.44 96 ASP A O 1
ATOM 715 N N . PRO A 1 97 ? -13.327 -5.809 8.218 1.00 95.75 97 PRO A N 1
ATOM 716 C CA . PRO A 1 97 ? -11.881 -5.835 8.405 1.00 95.75 97 PRO A CA 1
ATOM 717 C C . PRO A 1 97 ? -11.148 -6.426 7.192 1.00 95.75 97 PRO A C 1
ATOM 719 O O . PRO A 1 97 ? -10.061 -5.964 6.872 1.00 95.75 97 PRO A O 1
ATOM 722 N N . GLU A 1 98 ? -11.748 -7.388 6.486 1.00 95.69 98 GLU A N 1
ATOM 723 C CA . GLU A 1 98 ? -11.199 -7.965 5.252 1.00 95.69 98 GLU A CA 1
ATOM 724 C C . GLU A 1 98 ? -10.935 -6.885 4.194 1.00 95.69 98 GLU A C 1
ATOM 726 O O . GLU A 1 98 ? -9.794 -6.715 3.763 1.00 95.69 98 GLU A O 1
ATOM 731 N N . SER A 1 99 ? -11.966 -6.107 3.848 1.00 95.19 99 SER A N 1
ATOM 732 C CA . SER A 1 99 ? -11.866 -5.032 2.856 1.00 95.19 99 SER A CA 1
ATOM 733 C C . SER A 1 99 ? -10.845 -3.968 3.270 1.00 95.19 99 SER A C 1
ATOM 735 O O . SER A 1 99 ? -10.033 -3.542 2.454 1.00 95.19 99 SER A O 1
ATOM 737 N N . VAL A 1 100 ? -10.817 -3.586 4.554 1.00 96.50 100 VAL A N 1
ATOM 738 C CA . VAL A 1 100 ? -9.830 -2.620 5.078 1.00 96.50 100 VAL A CA 1
ATOM 739 C C . VAL A 1 100 ? -8.401 -3.148 4.945 1.00 96.50 100 VAL A C 1
ATOM 741 O O . VAL A 1 100 ? -7.492 -2.379 4.635 1.00 96.50 100 VAL A O 1
ATOM 744 N N . ALA A 1 101 ? -8.186 -4.449 5.155 1.00 97.38 101 ALA A N 1
ATOM 745 C CA . ALA A 1 101 ? -6.874 -5.065 4.998 1.00 97.38 101 ALA A CA 1
ATOM 746 C C . ALA A 1 101 ? -6.399 -5.005 3.541 1.00 97.38 101 ALA A C 1
ATOM 748 O O . ALA A 1 101 ? -5.267 -4.597 3.276 1.00 97.38 101 ALA A O 1
ATOM 749 N N . THR A 1 102 ? -7.265 -5.393 2.600 1.00 96.81 102 THR A N 1
ATOM 750 C CA . THR A 1 102 ? -6.933 -5.403 1.171 1.00 96.81 102 THR A CA 1
ATOM 751 C C . THR A 1 102 ? -6.777 -3.999 0.608 1.00 96.81 102 THR A C 1
ATOM 753 O O . THR A 1 102 ? -5.846 -3.774 -0.157 1.00 96.81 102 THR A O 1
ATOM 756 N N . ASP A 1 103 ? -7.621 -3.050 1.022 1.00 96.81 103 ASP A N 1
ATOM 757 C CA . ASP A 1 103 ? -7.531 -1.652 0.591 1.00 96.81 103 ASP A CA 1
ATOM 758 C C . ASP A 1 103 ? -6.226 -1.017 1.092 1.00 96.81 103 ASP A C 1
ATOM 760 O O . ASP A 1 103 ? -5.533 -0.347 0.331 1.00 96.81 103 ASP A O 1
ATOM 764 N N . TYR A 1 104 ? -5.829 -1.289 2.342 1.00 97.50 104 TYR A N 1
ATOM 765 C CA . TYR A 1 104 ? -4.573 -0.783 2.903 1.00 97.50 104 TYR A CA 1
ATOM 766 C C . TYR A 1 104 ? -3.343 -1.336 2.172 1.00 97.50 104 TYR A C 1
ATOM 768 O O . TYR A 1 104 ? -2.427 -0.586 1.818 1.00 97.50 104 TYR A O 1
ATOM 776 N N . LEU A 1 105 ? -3.308 -2.653 1.944 1.00 96.94 105 LEU A N 1
ATOM 777 C CA . LEU A 1 105 ? -2.203 -3.289 1.229 1.00 96.94 105 LEU A CA 1
ATOM 778 C C . LEU A 1 105 ? -2.160 -2.835 -0.233 1.00 96.94 105 LEU A C 1
ATOM 780 O O . LEU A 1 105 ? -1.087 -2.495 -0.720 1.00 96.94 105 LEU A O 1
ATOM 784 N N . GLY A 1 106 ? -3.311 -2.770 -0.905 1.00 96.44 106 GLY A N 1
ATOM 785 C CA . GLY A 1 106 ? -3.427 -2.279 -2.278 1.00 96.44 106 GLY A CA 1
ATOM 786 C C . GLY A 1 106 ? -2.912 -0.849 -2.413 1.00 96.44 106 GLY A C 1
ATOM 787 O O . GLY A 1 106 ? -2.008 -0.607 -3.206 1.00 96.44 106 GLY A O 1
ATOM 788 N N . ALA A 1 107 ? -3.378 0.060 -1.554 1.00 96.56 107 ALA A N 1
ATOM 789 C CA . ALA A 1 107 ? -2.907 1.443 -1.517 1.00 96.56 107 ALA A CA 1
ATOM 790 C C . ALA A 1 107 ? -1.387 1.539 -1.300 1.00 96.56 107 ALA A C 1
ATOM 792 O O . ALA A 1 107 ? -0.721 2.375 -1.908 1.00 96.56 107 ALA A O 1
ATOM 793 N N . THR A 1 108 ? -0.812 0.646 -0.487 1.00 95.12 108 THR A N 1
ATOM 794 C CA . THR A 1 108 ? 0.642 0.584 -0.276 1.00 95.12 108 THR A CA 1
ATOM 795 C C . THR A 1 108 ? 1.396 0.195 -1.556 1.00 95.12 108 THR A C 1
ATOM 797 O O . THR A 1 108 ? 2.442 0.777 -1.837 1.00 95.12 108 THR A O 1
ATOM 800 N N . PHE A 1 109 ? 0.886 -0.758 -2.347 1.00 92.44 109 PHE A N 1
ATOM 801 C CA . PHE A 1 109 ? 1.498 -1.146 -3.629 1.00 92.44 109 PHE A CA 1
ATOM 802 C C . PHE A 1 109 ? 1.324 -0.088 -4.717 1.00 92.44 109 PHE A C 1
ATOM 804 O O . PHE A 1 109 ? 2.233 0.124 -5.517 1.00 92.44 109 PHE A O 1
ATOM 811 N N . GLU A 1 110 ? 0.178 0.587 -4.730 1.00 93.06 110 GLU A N 1
ATOM 812 C CA . GLU A 1 110 ? -0.154 1.625 -5.709 1.00 93.06 110 GLU A CA 1
ATOM 813 C C . GLU A 1 110 ? 0.505 2.978 -5.395 1.00 93.06 110 GLU A C 1
ATOM 815 O O . GLU A 1 110 ? 0.460 3.886 -6.223 1.00 93.06 110 GLU A O 1
ATOM 820 N N . GLY A 1 111 ? 1.120 3.127 -4.216 1.00 94.12 111 GLY A N 1
ATOM 821 C CA . GLY A 1 111 ? 1.662 4.407 -3.756 1.00 94.12 111 GLY A CA 1
ATOM 822 C C . GLY A 1 111 ? 0.571 5.436 -3.429 1.00 94.12 111 GLY A C 1
ATOM 823 O O . GLY A 1 111 ? 0.816 6.643 -3.480 1.00 94.12 111 GLY A O 1
ATOM 824 N N . ASP A 1 112 ? -0.646 4.987 -3.101 1.00 96.81 112 ASP A N 1
ATOM 825 C CA . ASP A 1 112 ? -1.730 5.856 -2.640 1.00 96.81 112 ASP A CA 1
ATOM 826 C C . ASP A 1 112 ? -1.553 6.185 -1.151 1.00 96.81 112 ASP A C 1
ATOM 828 O O . ASP A 1 112 ? -2.209 5.654 -0.252 1.00 96.81 112 ASP A O 1
ATOM 832 N N . HIS A 1 113 ? -0.606 7.085 -0.896 1.00 97.25 113 HIS A N 1
ATOM 833 C CA . HIS A 1 113 ? -0.232 7.548 0.440 1.00 97.25 113 HIS A CA 1
ATOM 834 C C . HIS A 1 113 ? -1.388 8.193 1.216 1.00 97.25 113 HIS A C 1
ATOM 836 O O . HIS A 1 113 ? -1.404 8.129 2.447 1.00 97.25 113 HIS A O 1
ATOM 842 N N . GLU A 1 114 ? -2.367 8.785 0.524 1.00 97.69 114 GLU A N 1
ATOM 843 C CA . GLU A 1 114 ? -3.551 9.372 1.161 1.00 97.69 114 GLU A CA 1
ATOM 844 C C . GLU A 1 114 ? -4.423 8.256 1.739 1.00 97.69 114 GLU A C 1
ATOM 846 O O . GLU A 1 114 ? -4.712 8.261 2.937 1.00 97.69 114 GLU A O 1
ATOM 851 N N . ALA A 1 115 ? -4.739 7.239 0.930 1.00 97.44 115 ALA A N 1
ATOM 852 C CA . ALA A 1 115 ? -5.505 6.080 1.376 1.00 97.44 115 ALA A CA 1
ATOM 853 C C . ALA A 1 115 ? -4.784 5.297 2.487 1.00 97.44 115 ALA A C 1
ATOM 855 O O . ALA A 1 115 ? -5.406 4.942 3.493 1.00 97.44 115 ALA A O 1
ATOM 856 N N . VAL A 1 116 ? -3.465 5.083 2.365 1.00 97.75 116 VAL A N 1
ATOM 857 C CA . VAL A 1 116 ? -2.655 4.465 3.431 1.00 97.75 116 VAL A CA 1
ATOM 858 C C . VAL A 1 116 ? -2.811 5.243 4.736 1.00 97.75 116 VAL A C 1
ATOM 860 O O . VAL A 1 116 ? -3.086 4.636 5.767 1.00 97.75 116 VAL A O 1
ATOM 863 N N . CYS A 1 117 ? -2.681 6.571 4.707 1.00 98.00 117 CYS A N 1
ATOM 864 C CA . CYS A 1 117 ? -2.818 7.432 5.882 1.00 98.00 117 CYS A CA 1
ATOM 865 C C . CYS A 1 117 ? -4.231 7.382 6.494 1.00 98.00 117 CYS A C 1
ATOM 867 O O . CYS A 1 117 ? -4.377 7.263 7.715 1.00 98.00 117 CYS A O 1
ATOM 869 N N . GLU A 1 118 ? -5.277 7.426 5.667 1.00 96.56 118 GLU A N 1
ATOM 870 C CA . GLU A 1 118 ? -6.673 7.425 6.115 1.00 96.56 118 GLU A CA 1
ATOM 871 C C . GLU A 1 118 ? -7.119 6.096 6.735 1.00 96.56 118 GLU A C 1
ATOM 873 O O . GLU A 1 118 ? -7.984 6.084 7.620 1.00 96.56 118 GLU A O 1
ATOM 878 N N . LEU A 1 119 ? -6.558 4.972 6.284 1.00 97.25 119 LEU A N 1
ATOM 879 C CA . LEU A 1 119 ? -6.918 3.632 6.754 1.00 97.25 119 LEU A CA 1
ATOM 880 C C . LEU A 1 119 ? -6.275 3.263 8.098 1.00 97.25 119 LEU A C 1
ATOM 882 O O . LEU A 1 119 ? -6.674 2.270 8.709 1.00 97.25 119 LEU A O 1
ATOM 886 N N . LEU A 1 120 ? -5.325 4.056 8.592 1.00 97.81 120 LEU A N 1
ATOM 887 C CA . LEU A 1 120 ? -4.694 3.853 9.895 1.00 97.81 120 LEU A CA 1
ATOM 888 C C . LEU A 1 120 ? -5.568 4.373 11.047 1.00 97.81 120 LEU A C 1
ATOM 890 O O . LEU A 1 120 ? -6.322 5.336 10.898 1.00 97.81 120 LEU A O 1
ATOM 894 N N . VAL A 1 121 ? -5.417 3.754 12.222 1.00 97.81 121 VAL A N 1
ATOM 895 C CA . VAL A 1 121 ? -5.931 4.308 13.492 1.00 97.81 121 VAL A CA 1
ATOM 896 C C . VAL A 1 121 ? -5.296 5.668 13.790 1.00 97.81 121 VAL A C 1
ATOM 898 O O . VAL A 1 121 ? -4.133 5.885 13.436 1.00 97.81 121 VAL A O 1
ATOM 901 N N . GLU A 1 122 ? -6.019 6.551 14.485 1.00 97.44 122 GLU A N 1
ATOM 902 C CA . GLU A 1 122 ? -5.601 7.932 14.780 1.00 97.44 122 GLU A CA 1
ATOM 903 C C . GLU A 1 122 ? -4.184 7.994 15.363 1.00 97.44 122 GLU A C 1
ATOM 905 O O . GLU A 1 122 ? -3.337 8.705 14.834 1.00 97.44 122 GLU A O 1
ATOM 910 N N . GLU A 1 123 ? -3.872 7.164 16.364 1.00 96.56 123 GLU A N 1
ATOM 911 C CA . GLU A 1 123 ? -2.541 7.146 16.990 1.00 96.56 123 GLU A CA 1
ATOM 912 C C . GLU A 1 123 ? -1.405 6.902 15.979 1.00 96.56 123 GLU A C 1
ATOM 914 O O . GLU A 1 123 ? -0.349 7.536 16.051 1.00 96.56 123 GLU A O 1
ATOM 919 N N . ARG A 1 124 ? -1.601 5.978 15.031 1.00 96.31 124 ARG A N 1
ATOM 920 C CA . ARG A 1 124 ? -0.577 5.628 14.038 1.00 96.31 124 ARG A CA 1
ATOM 921 C C . ARG A 1 124 ? -0.540 6.645 12.902 1.00 96.31 124 ARG A C 1
ATOM 923 O O . ARG A 1 124 ? 0.551 6.979 12.442 1.00 96.31 124 ARG A O 1
ATOM 930 N N . ARG A 1 125 ? -1.705 7.136 12.479 1.00 97.38 125 ARG A N 1
ATOM 931 C CA . ARG A 1 125 ? -1.831 8.214 11.497 1.00 97.38 125 ARG A CA 1
ATOM 932 C C . ARG A 1 125 ? -1.091 9.460 11.976 1.00 97.38 125 ARG A C 1
ATOM 934 O O . ARG A 1 125 ? -0.220 9.946 11.268 1.00 97.38 125 ARG A O 1
ATOM 941 N N . ASP A 1 126 ? -1.347 9.909 13.200 1.00 97.25 126 ASP A N 1
ATOM 942 C CA . ASP A 1 126 ? -0.704 11.092 13.778 1.00 97.25 126 ASP A CA 1
ATOM 943 C C . ASP A 1 126 ? 0.818 10.924 13.862 1.00 97.25 126 ASP A C 1
ATOM 945 O O . ASP A 1 126 ? 1.572 11.839 13.534 1.00 97.25 126 ASP A O 1
ATOM 949 N N . ALA A 1 127 ? 1.296 9.740 14.261 1.00 95.31 127 ALA A N 1
ATOM 950 C CA . ALA A 1 127 ? 2.728 9.452 14.295 1.00 95.31 127 ALA A CA 1
ATOM 951 C C . ALA A 1 127 ? 3.378 9.561 12.904 1.00 95.31 127 ALA A C 1
ATOM 953 O O . ALA A 1 127 ? 4.473 10.111 12.780 1.00 95.31 127 ALA A O 1
ATOM 954 N N . LEU A 1 128 ? 2.696 9.060 11.873 1.00 94.12 128 LEU A N 1
ATOM 955 C CA . LEU A 1 128 ? 3.136 9.117 10.481 1.00 94.12 128 LEU A CA 1
ATOM 956 C C . LEU A 1 128 ? 3.128 10.556 9.937 1.00 94.12 128 LEU A C 1
ATOM 958 O O . LEU A 1 128 ? 4.111 10.986 9.337 1.00 94.12 128 LEU A O 1
ATOM 962 N N . LEU A 1 129 ? 2.080 11.332 10.219 1.00 95.44 129 LEU A N 1
ATOM 963 C CA . LEU A 1 129 ? 1.981 12.731 9.795 1.00 95.44 129 LEU A CA 1
ATOM 964 C C . LEU A 1 129 ? 3.034 13.626 10.469 1.00 95.44 129 LEU A C 1
ATOM 966 O O . LEU A 1 129 ? 3.630 14.493 9.824 1.00 95.44 129 LEU A O 1
ATOM 970 N N . VAL A 1 130 ? 3.310 13.400 11.758 1.00 95.19 130 VAL A N 1
ATOM 971 C CA . VAL A 1 130 ? 4.349 14.129 12.503 1.00 95.19 130 VAL A CA 1
ATOM 972 C C . VAL A 1 130 ? 5.746 13.856 11.945 1.00 95.19 130 VAL A C 1
ATOM 974 O O . VAL A 1 130 ? 6.550 14.787 11.880 1.00 95.19 130 VAL A O 1
ATOM 977 N N . ASP A 1 131 ? 6.046 12.613 11.555 1.00 91.81 131 ASP A N 1
ATOM 978 C CA . ASP A 1 131 ? 7.344 12.246 10.971 1.00 91.81 131 ASP A CA 1
ATOM 979 C C . ASP A 1 131 ? 7.556 12.895 9.597 1.00 91.81 131 ASP A C 1
ATOM 981 O O . ASP A 1 131 ? 8.635 13.425 9.320 1.00 91.81 131 ASP A O 1
ATOM 985 N N . ALA A 1 132 ? 6.502 12.942 8.779 1.00 91.00 132 ALA A N 1
ATOM 986 C CA . ALA A 1 132 ? 6.532 13.604 7.479 1.00 91.00 132 ALA A CA 1
ATOM 987 C C . ALA A 1 132 ? 6.604 15.140 7.579 1.00 91.00 132 ALA A C 1
ATOM 989 O O . ALA A 1 132 ? 7.221 15.786 6.738 1.00 91.00 132 ALA A O 1
ATOM 990 N N . GLY A 1 133 ? 6.039 15.733 8.638 1.00 90.88 133 GLY A N 1
ATOM 991 C CA . GLY A 1 133 ? 5.866 17.186 8.741 1.00 90.88 133 GLY A CA 1
ATOM 992 C C . GLY A 1 133 ? 4.563 17.697 8.111 1.00 90.88 133 GLY A C 1
ATOM 993 O O . GLY A 1 133 ? 4.383 18.912 8.000 1.00 90.88 133 GLY A O 1
ATOM 994 N N . ALA A 1 134 ? 3.638 16.785 7.804 1.00 90.69 134 ALA A N 1
ATOM 995 C CA . ALA A 1 134 ? 2.372 17.020 7.109 1.00 90.69 134 ALA A CA 1
ATOM 996 C C . ALA A 1 134 ? 1.231 17.552 8.004 1.00 90.69 134 ALA A C 1
ATOM 998 O O . ALA A 1 134 ? 0.091 17.699 7.568 1.00 90.69 134 ALA A O 1
ATOM 999 N N . GLY A 1 135 ? 1.508 17.843 9.279 1.00 90.25 135 GLY A N 1
ATOM 1000 C CA . GLY A 1 135 ? 0.494 18.335 10.214 1.00 90.25 135 GLY A CA 1
ATOM 1001 C C . GLY A 1 135 ? -0.562 17.275 10.535 1.00 90.25 135 GLY A C 1
ATOM 1002 O O . GLY A 1 135 ? -0.211 16.229 11.062 1.00 90.25 135 GLY A O 1
ATOM 1003 N N . ASP A 1 136 ? -1.831 17.572 10.239 1.00 90.38 136 ASP A N 1
ATOM 1004 C CA . ASP A 1 136 ? -2.991 16.707 10.519 1.00 90.38 136 ASP A CA 1
ATOM 1005 C C . ASP A 1 136 ? -3.743 16.318 9.219 1.00 90.38 136 ASP A C 1
ATOM 1007 O O . ASP A 1 136 ? -4.930 15.991 9.257 1.00 90.38 136 ASP A O 1
ATOM 1011 N N . ASP A 1 137 ? -3.091 16.425 8.053 1.00 94.25 137 ASP A N 1
ATOM 1012 C CA . ASP A 1 137 ? -3.726 16.293 6.734 1.00 94.25 137 ASP A CA 1
ATOM 1013 C C . ASP A 1 137 ? -3.075 15.180 5.895 1.00 94.25 137 ASP A C 1
ATOM 1015 O O . ASP A 1 137 ? -1.913 15.268 5.495 1.00 94.25 137 ASP A O 1
ATOM 1019 N N . CYS A 1 138 ? -3.838 14.118 5.613 1.00 97.06 138 CYS A N 1
ATOM 1020 C CA . CYS A 1 138 ? -3.364 12.995 4.798 1.00 97.06 138 CYS A CA 1
ATOM 1021 C C . CYS A 1 138 ? -3.088 13.387 3.337 1.00 97.06 138 CYS A C 1
ATOM 1023 O O . CYS A 1 138 ? -2.226 12.777 2.708 1.00 97.06 138 CYS A O 1
ATOM 1025 N N . GLY A 1 139 ? -3.763 14.412 2.805 1.00 96.69 139 GLY A N 1
ATOM 1026 C CA . GLY A 1 139 ? -3.502 14.921 1.458 1.00 96.69 139 GLY A CA 1
ATOM 1027 C C . GLY A 1 139 ? -2.136 15.599 1.369 1.00 96.69 139 GLY A C 1
ATOM 1028 O O . GLY A 1 139 ? -1.355 15.304 0.468 1.00 96.69 139 GLY A O 1
ATOM 1029 N N . GLN A 1 140 ? -1.799 16.435 2.354 1.00 95.56 140 GLN A N 1
ATOM 1030 C CA . GLN A 1 140 ? -0.475 17.039 2.474 1.00 95.56 140 GLN A CA 1
ATOM 1031 C C . GLN A 1 140 ? 0.609 15.966 2.617 1.00 95.56 140 GLN A C 1
ATOM 1033 O O . GLN A 1 140 ? 1.643 16.062 1.960 1.00 95.56 140 GLN A O 1
ATOM 1038 N N . TYR A 1 141 ? 0.371 14.934 3.431 1.00 96.19 141 TYR A N 1
ATOM 1039 C CA . TYR A 1 141 ? 1.287 13.797 3.533 1.00 96.19 141 TYR A CA 1
ATOM 1040 C C . TYR A 1 141 ? 1.494 13.112 2.183 1.00 96.19 141 TYR A C 1
ATOM 1042 O O . TYR A 1 141 ? 2.633 12.858 1.799 1.00 96.19 141 TYR A O 1
ATOM 1050 N N . ALA A 1 142 ? 0.412 12.847 1.452 1.00 96.94 142 ALA A N 1
ATOM 1051 C CA . ALA A 1 142 ? 0.490 12.194 0.156 1.00 96.94 142 ALA A CA 1
ATOM 1052 C C . ALA A 1 142 ? 1.265 13.024 -0.872 1.00 96.94 142 ALA A C 1
ATOM 1054 O O . ALA A 1 142 ? 2.073 12.469 -1.614 1.00 96.94 142 ALA A O 1
ATOM 1055 N N . ASP A 1 143 ? 1.066 14.341 -0.889 1.00 95.50 143 ASP A N 1
ATOM 1056 C CA . ASP A 1 143 ? 1.818 15.248 -1.757 1.00 95.50 143 ASP A CA 1
ATOM 1057 C C . ASP A 1 143 ? 3.313 15.270 -1.386 1.00 95.50 143 ASP A C 1
ATOM 1059 O O . ASP A 1 143 ? 4.165 15.145 -2.263 1.00 95.50 143 ASP A O 1
ATOM 1063 N N . GLU A 1 144 ? 3.649 15.332 -0.092 1.00 94.31 144 GLU A N 1
ATOM 1064 C CA . GLU A 1 144 ? 5.041 15.292 0.382 1.00 94.31 144 GLU A CA 1
ATOM 1065 C C . GLU A 1 144 ? 5.739 13.956 0.068 1.00 94.31 144 GLU A C 1
ATOM 1067 O O . GLU A 1 144 ? 6.922 13.949 -0.284 1.00 94.31 144 GLU A O 1
ATOM 1072 N N . GLN A 1 145 ? 5.033 12.822 0.175 1.00 95.06 145 GLN A N 1
ATOM 1073 C CA . GLN A 1 145 ? 5.584 11.519 -0.216 1.00 95.06 145 GLN A CA 1
ATOM 1074 C C . GLN A 1 145 ? 5.797 11.420 -1.726 1.00 95.06 145 GLN A C 1
ATOM 1076 O O . GLN A 1 145 ? 6.847 10.940 -2.142 1.00 95.06 145 GLN A O 1
ATOM 1081 N N . ARG A 1 146 ? 4.853 11.904 -2.546 1.00 94.12 146 ARG A N 1
ATOM 1082 C CA . ARG A 1 146 ? 5.010 11.922 -4.010 1.00 94.12 146 ARG A CA 1
ATOM 1083 C C . ARG A 1 146 ? 6.216 12.752 -4.433 1.00 94.12 146 ARG A C 1
ATOM 1085 O O . ARG A 1 146 ? 7.054 12.244 -5.164 1.00 94.12 146 ARG A O 1
ATOM 1092 N N . ASP A 1 147 ? 6.357 13.968 -3.906 1.00 94.62 147 ASP A N 1
ATOM 1093 C CA . ASP A 1 147 ? 7.513 14.823 -4.205 1.00 94.62 147 ASP A CA 1
ATOM 1094 C C . ASP A 1 147 ? 8.837 14.122 -3.841 1.00 94.62 147 ASP A C 1
ATOM 1096 O O . ASP A 1 147 ? 9.824 14.195 -4.576 1.00 94.62 147 ASP A O 1
ATOM 1100 N N . ARG A 1 148 ? 8.869 13.407 -2.709 1.00 93.88 148 ARG A N 1
ATOM 1101 C CA . ARG A 1 148 ? 10.049 12.652 -2.276 1.00 93.88 148 ARG A CA 1
ATOM 1102 C C . ARG A 1 148 ? 10.343 11.455 -3.182 1.00 93.88 148 ARG A C 1
ATOM 1104 O O . ARG A 1 148 ? 11.510 11.213 -3.493 1.00 93.88 148 ARG A O 1
ATOM 1111 N N . GLU A 1 149 ? 9.319 10.694 -3.553 1.00 93.00 149 GLU A N 1
ATOM 1112 C CA . GLU A 1 149 ? 9.450 9.559 -4.466 1.00 93.00 149 GLU A CA 1
ATOM 1113 C C . GLU A 1 149 ? 9.922 10.010 -5.845 1.00 93.00 149 GLU A C 1
ATOM 1115 O O . GLU A 1 149 ? 10.816 9.373 -6.390 1.00 93.00 149 GLU A O 1
ATOM 1120 N N . ASP A 1 150 ? 9.414 11.130 -6.360 1.00 94.00 150 ASP A N 1
ATOM 1121 C CA . ASP A 1 150 ? 9.855 11.714 -7.628 1.00 94.00 150 ASP A CA 1
ATOM 1122 C C . ASP A 1 150 ? 11.350 12.081 -7.568 1.00 94.00 150 ASP A C 1
ATOM 1124 O O . ASP A 1 150 ? 12.129 11.688 -8.436 1.00 94.00 150 ASP A O 1
ATOM 1128 N N . GLU A 1 151 ? 11.800 12.752 -6.499 1.00 95.38 151 GLU A N 1
ATOM 1129 C CA . GLU A 1 151 ? 13.221 13.087 -6.316 1.00 95.38 151 GLU A CA 1
ATOM 1130 C C . GLU A 1 151 ? 14.127 11.849 -6.165 1.00 95.38 151 GLU A C 1
ATOM 1132 O O . GLU A 1 151 ? 15.286 11.852 -6.604 1.00 95.38 151 GLU A O 1
ATOM 1137 N N . GLU A 1 152 ? 13.653 10.807 -5.475 1.00 93.31 152 GLU A N 1
ATOM 1138 C CA . GLU A 1 152 ? 14.389 9.549 -5.321 1.00 93.31 152 GLU A CA 1
ATOM 1139 C C . GLU A 1 152 ? 14.396 8.736 -6.624 1.00 93.31 152 GLU A C 1
ATOM 1141 O O . GLU A 1 152 ? 15.438 8.168 -6.959 1.00 93.31 152 GLU A O 1
ATOM 1146 N N . SER A 1 153 ? 13.295 8.746 -7.377 1.00 92.81 153 SER A N 1
ATOM 1147 C CA . SER A 1 153 ? 13.152 8.123 -8.695 1.00 92.81 153 SER A CA 1
ATOM 1148 C C . SER A 1 153 ? 14.094 8.766 -9.710 1.00 92.81 153 SER A C 1
ATOM 1150 O O . SER A 1 153 ? 14.885 8.053 -10.324 1.00 92.81 153 SER A O 1
ATOM 1152 N N . ASP A 1 154 ? 14.127 10.102 -9.790 1.00 95.06 154 ASP A N 1
ATOM 1153 C CA . ASP A 1 154 ? 15.049 10.850 -10.657 1.00 95.06 154 ASP A CA 1
ATOM 1154 C C . ASP A 1 154 ? 16.514 10.494 -10.355 1.00 95.06 154 ASP A C 1
ATOM 1156 O O . ASP A 1 154 ? 17.323 10.243 -11.251 1.00 95.06 154 ASP A O 1
ATOM 1160 N N . ARG A 1 155 ? 16.872 10.433 -9.064 1.00 95.25 155 ARG A N 1
ATOM 1161 C CA . ARG A 1 155 ? 18.227 10.044 -8.643 1.00 95.25 155 ARG A CA 1
ATOM 1162 C C . ARG A 1 155 ? 18.542 8.600 -9.027 1.00 95.25 155 ARG A C 1
ATOM 1164 O O . ARG A 1 155 ? 19.673 8.306 -9.407 1.00 95.25 155 ARG A O 1
ATOM 1171 N N . TYR A 1 156 ? 17.577 7.700 -8.871 1.00 90.94 156 TYR A N 1
ATOM 1172 C CA . TYR A 1 156 ? 17.738 6.294 -9.214 1.00 90.94 156 TYR A CA 1
ATOM 1173 C C . TYR A 1 156 ? 17.904 6.108 -10.729 1.00 90.94 156 TYR A C 1
ATOM 1175 O O . TYR A 1 156 ? 18.798 5.377 -11.155 1.00 90.94 156 TYR A O 1
ATOM 1183 N N . GLU A 1 157 ? 17.126 6.823 -11.543 1.00 92.56 157 GLU A N 1
ATOM 1184 C CA . GLU A 1 157 ? 17.267 6.820 -13.000 1.00 92.56 157 GLU A CA 1
ATOM 1185 C C . GLU A 1 157 ? 18.634 7.368 -13.435 1.00 92.56 157 GLU A C 1
ATOM 1187 O O . GLU A 1 157 ? 19.289 6.768 -14.286 1.00 92.56 157 GLU A O 1
ATOM 1192 N N . ASP A 1 158 ? 19.126 8.441 -12.812 1.00 95.06 158 ASP A N 1
ATOM 1193 C CA . ASP A 1 158 ? 20.463 8.981 -13.094 1.00 95.06 158 ASP A CA 1
ATOM 1194 C C . ASP A 1 158 ? 21.591 7.977 -12.771 1.00 95.06 158 ASP A C 1
ATOM 1196 O O . ASP A 1 158 ? 22.568 7.869 -13.523 1.00 95.06 158 ASP A O 1
ATOM 1200 N N . ASP A 1 159 ? 21.472 7.245 -11.657 1.00 93.75 159 ASP A N 1
ATOM 1201 C CA . ASP A 1 159 ? 22.498 6.309 -11.184 1.00 93.75 159 ASP A CA 1
ATOM 1202 C C . ASP A 1 159 ? 22.471 4.963 -11.936 1.00 93.75 159 ASP A C 1
ATOM 1204 O O . ASP A 1 159 ? 23.532 4.398 -12.230 1.00 93.75 159 ASP A O 1
ATOM 1208 N N . TYR A 1 160 ? 21.279 4.446 -12.253 1.00 87.94 160 TYR A N 1
ATOM 1209 C CA . TYR A 1 160 ? 21.084 3.091 -12.786 1.00 87.94 160 TYR A CA 1
ATOM 1210 C C . TYR A 1 160 ? 20.551 3.052 -14.226 1.00 87.94 160 TYR A C 1
ATOM 1212 O O . TYR A 1 160 ? 20.607 2.003 -14.866 1.00 87.94 160 TYR A O 1
ATOM 1220 N N . GLY A 1 161 ? 20.089 4.178 -14.775 1.00 90.06 161 GLY A N 1
ATOM 1221 C CA . GLY A 1 161 ? 19.556 4.277 -16.137 1.00 90.06 161 GLY A CA 1
ATOM 1222 C C . GLY A 1 161 ? 18.187 3.619 -16.330 1.00 90.06 161 GLY A C 1
ATOM 1223 O O . GLY A 1 161 ? 17.824 3.316 -17.467 1.00 90.06 161 GLY A O 1
ATOM 1224 N N . VAL A 1 162 ? 17.466 3.357 -15.239 1.00 87.88 162 VAL A N 1
ATOM 1225 C CA . VAL A 1 162 ? 16.148 2.710 -15.211 1.00 87.88 162 VAL A CA 1
ATOM 1226 C C . VAL A 1 162 ? 15.211 3.508 -14.307 1.00 87.88 162 VAL A C 1
ATOM 1228 O O . VAL A 1 162 ? 15.604 3.879 -13.203 1.00 87.88 162 VAL A O 1
ATOM 1231 N N . SER A 1 163 ? 13.988 3.781 -14.767 1.00 89.31 163 SER A N 1
ATOM 1232 C CA . SER A 1 163 ? 13.005 4.512 -13.962 1.00 89.31 163 SER A CA 1
ATOM 1233 C C . SER A 1 163 ? 12.330 3.581 -12.950 1.00 89.31 163 SER A C 1
ATOM 1235 O O . SER A 1 163 ? 12.100 2.396 -13.221 1.00 89.31 163 SER A O 1
ATOM 1237 N N . VAL A 1 164 ? 11.998 4.108 -11.768 1.00 88.69 164 VAL A N 1
ATOM 1238 C CA . VAL A 1 164 ? 11.258 3.340 -10.752 1.00 88.69 164 VAL A CA 1
ATOM 1239 C C . VAL A 1 164 ? 9.863 2.974 -11.262 1.00 88.69 164 VAL A C 1
ATOM 1241 O O . VAL A 1 164 ? 9.381 1.882 -10.968 1.00 88.69 164 VAL A O 1
ATOM 1244 N N . ASP A 1 165 ? 9.245 3.833 -12.073 1.00 88.00 165 ASP A N 1
ATOM 1245 C CA . ASP A 1 165 ? 7.934 3.579 -12.676 1.00 88.00 165 ASP A CA 1
ATOM 1246 C C . ASP A 1 165 ? 7.961 2.414 -13.668 1.00 88.00 165 ASP A C 1
ATOM 1248 O O . ASP A 1 165 ? 7.063 1.574 -13.640 1.00 88.00 165 ASP A O 1
ATOM 1252 N N . ASP A 1 166 ? 9.000 2.308 -14.503 1.00 87.06 166 ASP A N 1
ATOM 1253 C CA . ASP A 1 166 ? 9.156 1.172 -15.418 1.00 87.06 166 ASP A CA 1
ATOM 1254 C C . ASP A 1 166 ? 9.362 -0.135 -14.642 1.00 87.06 166 ASP A C 1
ATOM 1256 O O . ASP A 1 166 ? 8.809 -1.175 -15.006 1.00 87.06 166 ASP A O 1
ATOM 1260 N N . ILE A 1 167 ? 10.128 -0.082 -13.546 1.00 87.56 167 ILE A N 1
ATOM 1261 C CA . ILE A 1 167 ? 10.317 -1.230 -12.654 1.00 87.56 167 ILE A CA 1
ATOM 1262 C C . ILE A 1 167 ? 8.981 -1.623 -12.017 1.00 87.56 167 ILE A C 1
ATOM 1264 O O . ILE A 1 167 ? 8.603 -2.792 -12.092 1.00 87.56 167 ILE A O 1
ATOM 1268 N N . ARG A 1 168 ? 8.247 -0.662 -11.435 1.00 87.56 168 ARG A N 1
ATOM 1269 C CA . ARG A 1 168 ? 6.929 -0.873 -10.810 1.00 87.56 168 ARG A CA 1
ATOM 1270 C C . ARG A 1 168 ? 5.909 -1.427 -11.801 1.00 87.56 168 ARG A C 1
ATOM 1272 O O . ARG A 1 168 ? 5.187 -2.351 -11.451 1.00 87.56 168 ARG A O 1
ATOM 1279 N N . ALA A 1 169 ? 5.891 -0.938 -13.040 1.00 89.44 169 ALA A N 1
ATOM 1280 C CA . ALA A 1 169 ? 5.006 -1.432 -14.095 1.00 89.44 169 ALA A CA 1
ATOM 1281 C C . ALA A 1 169 ? 5.275 -2.897 -14.485 1.00 89.44 169 ALA A C 1
ATOM 1283 O O . ALA A 1 169 ? 4.412 -3.536 -15.084 1.00 89.44 169 ALA A O 1
ATOM 1284 N N . GLY A 1 170 ? 6.459 -3.424 -14.158 1.00 90.81 170 GLY A N 1
ATOM 1285 C CA . GLY A 1 170 ? 6.783 -4.838 -14.304 1.00 90.81 170 GLY A CA 1
ATOM 1286 C C . GLY A 1 170 ? 6.195 -5.728 -13.208 1.00 90.81 170 GLY A C 1
ATOM 1287 O O . GLY A 1 170 ? 6.252 -6.943 -13.359 1.00 90.81 170 GLY A O 1
ATOM 1288 N N . PHE A 1 171 ? 5.661 -5.175 -12.116 1.00 91.62 171 PHE A N 1
ATOM 1289 C CA . PHE A 1 171 ? 5.085 -5.954 -11.022 1.00 91.62 171 PHE A CA 1
ATOM 1290 C C . PHE A 1 171 ? 3.559 -6.012 -11.108 1.00 91.62 171 PHE A C 1
ATOM 1292 O O . PHE A 1 171 ? 2.873 -4.997 -11.029 1.00 91.62 171 PHE A O 1
ATOM 1299 N N . ASP A 1 172 ? 3.031 -7.228 -11.173 1.00 93.75 172 ASP A N 1
ATOM 1300 C CA . ASP A 1 172 ? 1.631 -7.533 -10.914 1.00 93.75 172 ASP A CA 1
ATOM 1301 C C . ASP A 1 172 ? 1.499 -8.056 -9.479 1.00 93.75 172 ASP A C 1
ATOM 1303 O O . ASP A 1 172 ? 2.347 -8.816 -9.001 1.00 93.75 172 ASP A O 1
ATOM 1307 N N . TYR A 1 173 ? 0.433 -7.681 -8.774 1.00 93.94 173 TYR A N 1
ATOM 1308 C CA . TYR A 1 173 ? 0.144 -8.224 -7.449 1.00 93.94 173 TYR A CA 1
ATOM 1309 C C . TYR A 1 173 ? -1.308 -8.684 -7.327 1.00 93.94 173 TYR A C 1
ATOM 1311 O O . TYR A 1 173 ? -2.215 -8.146 -7.961 1.00 93.94 173 TYR A O 1
ATOM 1319 N N . ASP A 1 174 ? -1.510 -9.695 -6.492 1.00 95.94 174 ASP A N 1
ATOM 1320 C CA . ASP A 1 174 ? -2.806 -10.255 -6.129 1.00 95.94 174 ASP A CA 1
ATOM 1321 C C . ASP A 1 174 ? -2.871 -10.385 -4.605 1.00 95.94 174 ASP A C 1
ATOM 1323 O O . ASP A 1 174 ? -1.895 -10.793 -3.964 1.00 95.94 174 ASP A O 1
ATOM 1327 N N . LEU A 1 175 ? -4.002 -9.982 -4.029 1.00 96.94 175 LEU A N 1
ATOM 1328 C CA . LEU A 1 175 ? -4.252 -10.000 -2.591 1.00 96.94 175 LEU A CA 1
ATOM 1329 C C . LEU A 1 175 ? -5.438 -10.923 -2.323 1.00 96.94 175 LEU A C 1
ATOM 1331 O O . LEU A 1 175 ? -6.570 -10.608 -2.693 1.00 96.94 175 LEU A O 1
ATOM 1335 N N . GLU A 1 176 ? -5.184 -12.039 -1.648 1.00 96.50 176 GLU A N 1
ATOM 1336 C CA . GLU A 1 176 ? -6.212 -12.995 -1.249 1.00 96.50 176 GLU A CA 1
ATOM 1337 C C . GLU A 1 176 ? -6.290 -13.050 0.275 1.00 96.50 176 GLU A C 1
ATOM 1339 O O . GLU A 1 176 ? -5.313 -13.374 0.949 1.00 96.50 176 GLU A O 1
ATOM 1344 N N . VAL A 1 177 ? -7.456 -12.755 0.847 1.00 97.44 177 VAL A N 1
ATOM 1345 C CA . VAL A 1 177 ? -7.661 -12.940 2.287 1.00 97.44 177 VAL A CA 1
ATOM 1346 C C . VAL A 1 177 ? -7.831 -14.424 2.578 1.00 97.44 177 VAL A C 1
ATOM 1348 O O . VAL A 1 177 ? -8.762 -15.070 2.096 1.00 97.44 177 VAL A O 1
ATOM 1351 N N . THR A 1 178 ? -6.921 -14.970 3.380 1.00 97.69 178 THR A N 1
ATOM 1352 C CA . THR A 1 178 ? -6.873 -16.401 3.690 1.00 97.69 178 THR A CA 1
ATOM 1353 C C . THR A 1 178 ? -7.528 -16.745 5.020 1.00 97.69 178 THR A C 1
ATOM 1355 O O . THR A 1 178 ? -8.040 -17.855 5.169 1.00 97.69 178 THR A O 1
ATOM 1358 N N . ASP A 1 179 ? -7.509 -15.822 5.986 1.00 97.31 179 ASP A N 1
ATOM 1359 C CA . ASP A 1 179 ? -8.104 -16.022 7.310 1.00 97.31 179 ASP A CA 1
ATOM 1360 C C . ASP A 1 179 ? -8.536 -14.693 7.946 1.00 97.31 179 ASP A C 1
ATOM 1362 O O . ASP A 1 179 ? -7.912 -13.650 7.735 1.00 97.31 179 ASP A O 1
ATOM 1366 N N . VAL A 1 180 ? -9.612 -14.744 8.736 1.00 97.31 180 VAL A N 1
ATOM 1367 C CA . VAL A 1 180 ? -10.120 -13.613 9.523 1.00 97.31 180 VAL A CA 1
ATOM 1368 C C . VAL A 1 180 ? -10.488 -14.117 10.921 1.00 97.31 180 VAL A C 1
ATOM 1370 O O . VAL A 1 180 ? -11.487 -14.818 11.099 1.00 97.31 180 VAL A O 1
ATOM 1373 N N . ASP A 1 181 ? -9.697 -13.728 11.921 1.00 96.88 181 ASP A N 1
ATOM 1374 C CA . ASP A 1 181 ? -9.928 -14.008 13.343 1.00 96.88 181 ASP A CA 1
ATOM 1375 C C . ASP A 1 181 ? -10.566 -12.785 14.017 1.00 96.88 181 ASP A C 1
ATOM 1377 O O . ASP A 1 181 ? -9.873 -11.882 14.495 1.00 96.88 181 ASP A O 1
ATOM 1381 N N . GLU A 1 182 ? -11.901 -12.729 14.036 1.00 95.50 182 GLU A N 1
ATOM 1382 C CA . GLU A 1 182 ? -12.650 -11.686 14.748 1.00 95.50 182 GLU A CA 1
ATOM 1383 C C . GLU A 1 182 ? -12.597 -11.906 16.271 1.00 95.50 182 GLU A C 1
ATOM 1385 O O . GLU A 1 182 ? -13.114 -12.887 16.819 1.00 95.50 182 GLU A O 1
ATOM 1390 N N . ARG A 1 183 ? -12.013 -10.940 16.985 1.00 94.19 183 ARG A N 1
ATOM 1391 C CA . ARG A 1 183 ? -11.819 -10.946 18.440 1.00 94.19 183 ARG A CA 1
ATOM 1392 C C . ARG A 1 183 ? -12.814 -10.007 19.118 1.00 94.19 183 ARG A C 1
ATOM 1394 O O . ARG A 1 183 ? -12.439 -9.017 19.736 1.00 94.19 183 ARG A O 1
ATOM 1401 N N . GLY A 1 184 ? -14.096 -10.357 19.054 1.00 92.56 184 GLY A N 1
ATOM 1402 C CA . GLY A 1 184 ? -15.181 -9.521 19.579 1.00 92.56 184 GLY A CA 1
ATOM 1403 C C . GLY A 1 184 ? -15.801 -8.641 18.495 1.00 92.56 184 GLY A C 1
ATOM 1404 O O . GLY A 1 184 ? -15.869 -9.058 17.346 1.00 92.56 184 GLY A O 1
ATOM 1405 N N . ASP A 1 185 ? -16.289 -7.455 18.871 1.00 91.62 185 ASP A N 1
ATOM 1406 C CA . ASP A 1 185 ? -17.018 -6.554 17.956 1.00 91.62 185 ASP A CA 1
ATOM 1407 C C . ASP A 1 185 ? -16.137 -5.410 17.401 1.00 91.62 185 ASP A C 1
ATOM 1409 O O . ASP A 1 185 ? -16.604 -4.607 16.582 1.00 91.62 185 ASP A O 1
ATOM 1413 N N . ASP A 1 186 ? -14.897 -5.291 17.889 1.00 95.75 186 ASP A N 1
ATOM 1414 C CA . ASP A 1 186 ? -14.012 -4.136 17.706 1.00 95.75 186 ASP A CA 1
ATOM 1415 C C . ASP A 1 186 ? -12.549 -4.481 17.380 1.00 95.75 186 ASP A C 1
ATOM 1417 O O . ASP A 1 186 ? -11.742 -3.570 17.210 1.00 95.75 186 ASP A O 1
ATOM 1421 N N . GLU A 1 187 ? -12.196 -5.760 17.255 1.00 97.19 187 GLU A N 1
ATOM 1422 C CA . GLU A 1 187 ? -10.852 -6.212 16.884 1.00 97.19 187 GLU A CA 1
ATOM 1423 C C . GLU A 1 187 ? -10.931 -7.416 15.937 1.00 97.19 187 GLU A C 1
ATOM 1425 O O . GLU A 1 187 ? -11.754 -8.311 16.123 1.00 97.19 187 GLU A O 1
ATOM 1430 N N . ALA A 1 188 ? -10.057 -7.449 14.934 1.00 97.75 188 ALA A N 1
ATOM 1431 C CA . ALA A 1 188 ? -9.876 -8.569 14.024 1.00 97.75 188 ALA A CA 1
ATOM 1432 C C . ALA A 1 188 ? -8.400 -8.705 13.639 1.00 97.75 188 ALA A C 1
ATOM 1434 O O . ALA A 1 188 ? -7.690 -7.707 13.485 1.00 97.75 188 ALA A O 1
ATOM 1435 N N . ILE A 1 189 ? -7.944 -9.943 13.467 1.00 98.12 189 ILE A N 1
ATOM 1436 C CA . ILE A 1 189 ? -6.667 -10.244 12.819 1.00 98.12 189 ILE A CA 1
ATOM 1437 C C . ILE A 1 189 ? -6.977 -10.799 11.433 1.00 98.12 189 ILE A C 1
ATOM 1439 O O . ILE A 1 189 ? -7.676 -11.802 11.319 1.00 98.12 189 ILE A O 1
ATOM 1443 N N . VAL A 1 190 ? -6.479 -10.138 10.393 1.00 97.94 190 VAL A N 1
ATOM 1444 C CA . VAL A 1 190 ? -6.695 -10.538 8.998 1.00 97.94 190 VAL A CA 1
ATOM 1445 C C . VAL A 1 190 ? -5.386 -11.049 8.423 1.00 97.94 190 VAL A C 1
ATOM 1447 O O . VAL A 1 190 ? -4.373 -10.349 8.466 1.00 97.94 190 VAL A O 1
ATOM 1450 N N . GLU A 1 191 ? -5.402 -12.267 7.891 1.00 98.12 191 GLU A N 1
ATOM 1451 C CA . GLU A 1 191 ? -4.283 -12.838 7.149 1.00 98.12 191 GLU A CA 1
ATOM 1452 C C . GLU A 1 191 ? -4.545 -12.703 5.651 1.00 98.12 191 GLU A C 1
ATOM 1454 O O . GLU A 1 191 ? -5.568 -13.163 5.144 1.00 98.12 191 GLU A O 1
ATOM 1459 N N . VAL A 1 192 ? -3.608 -12.075 4.948 1.00 97.69 192 VAL A N 1
ATOM 1460 C CA . VAL A 1 192 ? -3.665 -11.852 3.504 1.00 97.69 192 VAL A CA 1
ATOM 1461 C C . VAL A 1 192 ? -2.468 -12.545 2.863 1.00 97.69 192 VAL A C 1
ATOM 1463 O O . VAL A 1 192 ? -1.320 -12.262 3.210 1.00 97.69 192 VAL A O 1
ATOM 1466 N N . GLU A 1 193 ? -2.718 -13.462 1.933 1.00 97.94 193 GLU A N 1
ATOM 1467 C CA . GLU A 1 193 ? -1.696 -13.964 1.023 1.00 97.94 193 GLU A CA 1
ATOM 1468 C C . GLU A 1 193 ? -1.529 -12.961 -0.120 1.00 97.94 193 GLU A C 1
ATOM 1470 O O . GLU A 1 193 ? -2.436 -12.712 -0.908 1.00 97.94 193 GLU A O 1
ATOM 1475 N N . GLN A 1 194 ? -0.341 -12.379 -0.194 1.00 96.31 194 GLN A N 1
ATOM 1476 C CA . GLN A 1 194 ? 0.085 -11.522 -1.281 1.00 96.31 194 GLN A CA 1
ATOM 1477 C 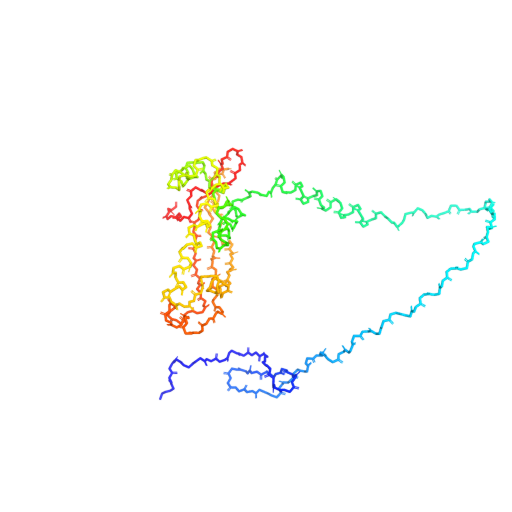C . GLN A 1 194 ? 0.901 -12.358 -2.263 1.00 96.31 194 GLN A C 1
ATOM 1479 O O . GLN A 1 194 ? 1.950 -12.903 -1.901 1.00 96.31 194 GLN A O 1
ATOM 1484 N N . THR A 1 195 ? 0.459 -12.414 -3.515 1.00 96.12 195 THR A N 1
ATOM 1485 C CA . THR A 1 195 ? 1.264 -12.920 -4.629 1.00 96.12 195 THR A CA 1
ATOM 1486 C C . THR A 1 195 ? 1.776 -11.738 -5.437 1.00 96.12 195 THR A C 1
ATOM 1488 O O . THR A 1 195 ? 0.992 -10.891 -5.839 1.00 96.12 195 THR A O 1
ATOM 1491 N N . THR A 1 196 ? 3.080 -11.687 -5.687 1.00 93.69 196 THR A N 1
ATOM 1492 C CA . THR A 1 196 ? 3.702 -10.709 -6.584 1.00 93.69 196 THR A CA 1
ATOM 1493 C C . THR A 1 196 ? 4.373 -11.453 -7.728 1.00 93.69 196 THR A C 1
ATOM 1495 O O . THR A 1 196 ? 5.181 -12.354 -7.498 1.00 93.69 196 THR A O 1
ATOM 1498 N N . ASP A 1 197 ? 4.025 -11.079 -8.949 1.00 93.31 197 ASP A N 1
ATOM 1499 C CA . ASP A 1 197 ? 4.577 -11.585 -10.197 1.00 93.31 197 ASP A CA 1
ATOM 1500 C C . ASP A 1 197 ? 5.380 -10.462 -10.866 1.00 93.31 197 ASP A C 1
ATOM 1502 O O . ASP A 1 197 ? 4.894 -9.342 -10.982 1.00 93.31 197 ASP A O 1
ATOM 1506 N N . TYR A 1 198 ? 6.605 -10.743 -11.302 1.00 91.25 198 TYR A N 1
ATOM 1507 C CA . TYR A 1 198 ? 7.417 -9.809 -12.075 1.00 91.25 198 TYR A CA 1
ATOM 1508 C C . TYR A 1 198 ? 7.473 -10.252 -13.537 1.00 91.25 198 TYR A C 1
ATOM 1510 O O . TYR A 1 198 ? 7.907 -11.358 -13.854 1.00 91.25 198 TYR A O 1
ATOM 1518 N N . SER A 1 199 ? 7.035 -9.370 -14.429 1.00 89.00 199 SER A N 1
ATOM 1519 C CA . SER A 1 199 ? 6.978 -9.564 -15.879 1.00 89.00 199 SER A CA 1
ATOM 1520 C C . SER A 1 199 ? 7.843 -8.559 -16.655 1.00 89.00 199 SER A C 1
ATOM 1522 O O . SER A 1 199 ? 7.715 -8.445 -17.876 1.00 89.00 199 SER A O 1
ATOM 1524 N N . GLY A 1 200 ? 8.709 -7.823 -15.946 1.00 84.06 200 GLY A N 1
ATOM 1525 C CA . GLY A 1 200 ? 9.627 -6.838 -16.516 1.00 84.06 200 GLY A CA 1
ATOM 1526 C C . GLY A 1 200 ? 10.885 -7.444 -17.153 1.00 84.06 200 GLY A C 1
ATOM 1527 O O . GLY A 1 200 ? 10.841 -8.487 -17.798 1.00 84.06 200 GLY A O 1
ATOM 1528 N N . ASP A 1 201 ? 12.013 -6.747 -17.025 1.00 81.56 201 ASP A N 1
ATOM 1529 C CA . ASP A 1 201 ? 13.272 -7.108 -17.680 1.00 81.56 201 ASP A CA 1
ATOM 1530 C C . ASP A 1 201 ? 13.943 -8.337 -17.027 1.00 81.56 201 ASP A C 1
ATOM 1532 O O . ASP A 1 201 ? 14.181 -8.370 -15.817 1.00 81.56 201 ASP A O 1
ATOM 1536 N N . ASP A 1 202 ? 14.272 -9.352 -17.834 1.00 74.94 202 ASP A N 1
ATOM 1537 C CA . ASP A 1 202 ? 14.866 -10.612 -17.360 1.00 74.94 202 ASP A CA 1
ATOM 1538 C C . ASP A 1 202 ? 16.229 -10.410 -16.666 1.00 74.94 202 ASP A C 1
ATOM 1540 O O . ASP A 1 202 ? 16.558 -11.159 -15.740 1.00 74.94 202 ASP A O 1
ATOM 1544 N N . ASP A 1 203 ? 17.027 -9.414 -17.081 1.00 79.69 203 ASP A N 1
ATOM 1545 C CA . ASP A 1 203 ? 18.318 -9.122 -16.451 1.00 79.69 203 ASP A CA 1
ATOM 1546 C C . ASP A 1 203 ? 18.096 -8.519 -15.052 1.00 79.69 203 ASP A C 1
ATOM 1548 O O . ASP A 1 203 ? 18.776 -8.913 -14.100 1.00 79.69 203 ASP A O 1
ATOM 1552 N N . PHE A 1 204 ? 17.086 -7.652 -14.884 1.00 77.25 204 PHE A N 1
ATOM 1553 C CA . PHE A 1 204 ? 16.675 -7.154 -13.564 1.00 77.25 204 PHE A CA 1
ATOM 1554 C C . PHE A 1 204 ? 16.179 -8.290 -12.662 1.00 77.25 204 PHE A C 1
ATOM 1556 O O . PHE A 1 204 ? 16.605 -8.394 -11.510 1.00 77.25 204 PHE A O 1
ATOM 1563 N N . ALA A 1 205 ? 15.321 -9.177 -13.177 1.00 75.56 205 ALA A N 1
ATOM 1564 C CA . ALA A 1 205 ? 14.830 -10.323 -12.412 1.00 75.56 205 ALA A CA 1
ATOM 1565 C C . ALA A 1 205 ? 15.981 -11.236 -11.956 1.00 75.56 205 ALA A C 1
ATOM 1567 O O . ALA A 1 205 ? 16.017 -11.675 -10.806 1.00 75.56 205 ALA A O 1
ATOM 1568 N N . ALA A 1 206 ? 16.949 -11.503 -12.836 1.00 76.75 206 ALA A N 1
ATOM 1569 C CA . ALA A 1 206 ? 18.095 -12.350 -12.528 1.00 76.75 206 ALA A CA 1
ATOM 1570 C C . ALA A 1 206 ? 19.062 -11.719 -11.511 1.00 76.75 206 ALA A C 1
ATOM 1572 O O . ALA A 1 206 ? 19.618 -12.444 -10.684 1.00 76.75 206 ALA A O 1
ATOM 1573 N N . GLU A 1 207 ? 19.284 -10.403 -11.573 1.00 81.94 207 GLU A N 1
ATOM 1574 C CA . GLU A 1 207 ? 20.243 -9.706 -10.707 1.00 81.94 207 GLU A CA 1
ATOM 1575 C C . GLU A 1 207 ? 19.648 -9.291 -9.354 1.00 81.94 207 GLU A C 1
ATOM 1577 O O . GLU A 1 207 ? 20.321 -9.412 -8.329 1.00 81.94 207 GLU A O 1
ATOM 1582 N N . VAL A 1 208 ? 18.401 -8.815 -9.335 1.00 80.62 208 VAL A N 1
ATOM 1583 C CA . VAL A 1 208 ? 17.771 -8.217 -8.145 1.00 80.62 208 VAL A CA 1
ATOM 1584 C C . VAL A 1 208 ? 16.832 -9.191 -7.441 1.00 80.62 208 VAL A C 1
ATOM 1586 O O . VAL A 1 208 ? 16.798 -9.222 -6.211 1.00 80.62 208 VAL A O 1
ATOM 1589 N N . LEU A 1 209 ? 16.087 -9.998 -8.201 1.00 80.25 209 LEU A N 1
ATOM 1590 C CA . LEU A 1 209 ? 15.096 -10.938 -7.661 1.00 80.25 209 LEU A CA 1
ATOM 1591 C C . LEU A 1 209 ? 15.633 -12.376 -7.554 1.00 80.25 209 LEU A C 1
ATOM 1593 O O . LEU A 1 209 ? 14.856 -13.303 -7.343 1.00 80.25 209 LEU A O 1
ATOM 1597 N N . ASP A 1 210 ? 16.945 -12.590 -7.719 1.00 82.31 210 ASP A N 1
ATOM 1598 C CA . ASP A 1 210 ? 17.585 -13.919 -7.749 1.00 82.31 210 ASP A CA 1
ATOM 1599 C C . ASP A 1 210 ? 16.932 -14.891 -8.766 1.00 82.31 210 ASP A C 1
ATOM 1601 O O . ASP A 1 210 ? 16.935 -16.115 -8.591 1.00 82.31 210 ASP A O 1
ATOM 1605 N N . GLY A 1 211 ? 16.351 -14.351 -9.844 1.00 77.81 211 GLY A N 1
ATOM 1606 C CA . GLY A 1 211 ? 15.627 -15.103 -10.871 1.00 77.81 211 GLY A CA 1
ATOM 1607 C C . GLY A 1 211 ? 14.236 -15.586 -10.451 1.00 77.81 211 GLY A C 1
ATOM 1608 O O . GLY A 1 211 ? 13.680 -16.462 -11.115 1.00 77.81 211 GLY A O 1
ATOM 1609 N N . VAL A 1 212 ? 13.683 -15.069 -9.351 1.00 80.12 212 VAL A N 1
ATOM 1610 C CA . VAL A 1 212 ? 12.315 -15.356 -8.912 1.00 80.12 212 VAL A CA 1
ATOM 1611 C C . VAL A 1 212 ? 11.349 -14.420 -9.637 1.00 80.12 212 VAL A C 1
ATOM 1613 O O . VAL A 1 212 ? 11.335 -13.217 -9.401 1.00 80.12 212 VAL A O 1
ATOM 1616 N N . ASP A 1 213 ? 10.524 -14.995 -10.506 1.00 84.44 213 ASP A N 1
ATOM 1617 C CA . ASP A 1 213 ? 9.461 -14.318 -11.258 1.00 84.44 213 ASP A CA 1
ATOM 1618 C C . ASP A 1 213 ? 8.140 -14.245 -10.481 1.00 84.44 213 ASP A C 1
ATOM 1620 O O . ASP A 1 213 ? 7.310 -13.387 -10.756 1.00 84.44 213 ASP A O 1
ATOM 1624 N N . ARG A 1 214 ? 7.946 -15.115 -9.483 1.00 91.62 214 ARG A N 1
ATOM 1625 C CA . ARG A 1 214 ? 6.782 -15.102 -8.590 1.00 91.62 214 ARG A CA 1
ATOM 1626 C C . ARG A 1 214 ? 7.169 -15.309 -7.134 1.00 91.62 214 ARG A C 1
ATOM 1628 O O . ARG A 1 214 ? 7.727 -16.345 -6.766 1.00 91.62 214 ARG A O 1
ATOM 1635 N N . GLN A 1 215 ? 6.738 -14.392 -6.277 1.00 92.06 215 GLN A N 1
ATOM 1636 C CA . GLN A 1 215 ? 6.862 -14.489 -4.828 1.00 92.06 215 GLN A CA 1
ATOM 1637 C C . GLN A 1 215 ? 5.481 -14.547 -4.170 1.00 92.06 215 GLN A C 1
ATOM 1639 O O . GLN A 1 215 ? 4.552 -13.870 -4.596 1.00 92.06 215 GLN A O 1
ATOM 1644 N N . ARG A 1 216 ? 5.349 -15.350 -3.108 1.00 95.00 216 ARG A N 1
ATOM 1645 C CA . ARG A 1 216 ? 4.182 -15.320 -2.217 1.00 95.00 216 ARG A CA 1
ATOM 1646 C C . ARG A 1 216 ? 4.608 -15.031 -0.794 1.00 95.00 216 ARG A C 1
ATOM 1648 O O . ARG A 1 216 ? 5.553 -15.652 -0.302 1.00 95.00 216 ARG A O 1
ATOM 1655 N N . THR A 1 217 ? 3.881 -14.138 -0.144 1.00 95.06 217 THR A N 1
ATOM 1656 C CA . THR A 1 217 ? 4.117 -13.734 1.238 1.00 95.06 217 THR A CA 1
ATOM 1657 C C . THR A 1 217 ? 2.782 -13.642 1.958 1.00 95.06 217 THR A C 1
ATOM 1659 O O . THR A 1 217 ? 1.829 -13.093 1.423 1.00 95.06 217 THR A O 1
ATOM 1662 N N . THR A 1 218 ? 2.709 -14.154 3.182 1.00 96.25 218 THR A N 1
ATOM 1663 C CA . THR A 1 218 ? 1.540 -13.953 4.044 1.00 96.25 218 THR A CA 1
ATOM 1664 C C . THR A 1 218 ? 1.786 -12.751 4.944 1.00 96.25 218 THR A C 1
ATOM 1666 O O . THR A 1 218 ? 2.779 -12.713 5.675 1.00 96.25 218 THR A O 1
ATOM 1669 N N . VAL A 1 219 ? 0.875 -11.785 4.908 1.00 96.38 219 VAL A N 1
ATOM 1670 C CA . VAL A 1 219 ? 0.861 -10.607 5.775 1.00 96.38 219 VAL A CA 1
ATOM 1671 C C . VAL A 1 219 ? -0.275 -10.761 6.778 1.00 96.38 219 VAL A C 1
ATOM 1673 O O . VAL A 1 219 ? -1.360 -11.216 6.433 1.00 96.38 219 VAL A O 1
ATOM 1676 N N . ARG A 1 220 ? -0.025 -10.398 8.037 1.00 97.69 220 ARG A N 1
ATOM 1677 C CA . ARG A 1 220 ? -1.034 -10.417 9.100 1.00 97.69 220 ARG A CA 1
ATOM 1678 C C . ARG A 1 220 ? -1.248 -8.993 9.579 1.00 97.69 220 ARG A C 1
ATOM 1680 O O . ARG A 1 220 ? -0.292 -8.344 10.001 1.00 97.69 220 ARG A O 1
ATOM 1687 N N . LEU A 1 221 ? -2.486 -8.521 9.530 1.00 98.12 221 LEU A N 1
ATOM 1688 C CA . LEU A 1 221 ? -2.865 -7.174 9.928 1.00 98.12 221 LEU A CA 1
ATOM 1689 C C . LEU A 1 221 ? -3.754 -7.246 11.162 1.00 98.12 221 LEU A C 1
ATOM 1691 O O . LEU A 1 221 ? -4.718 -8.009 11.198 1.00 98.12 221 LEU A O 1
ATOM 1695 N N . LYS A 1 222 ? -3.455 -6.425 12.168 1.00 98.25 222 LYS A N 1
ATOM 1696 C CA . LYS A 1 222 ? -4.392 -6.145 13.252 1.00 98.25 222 LYS A CA 1
ATOM 1697 C C . LYS A 1 222 ? -5.244 -4.951 12.863 1.00 98.25 222 LYS A C 1
ATOM 1699 O O . LYS A 1 222 ? -4.724 -3.851 12.657 1.00 98.25 222 LYS A O 1
ATOM 1704 N N . ILE A 1 223 ? -6.550 -5.164 12.842 1.00 97.94 223 ILE A N 1
ATOM 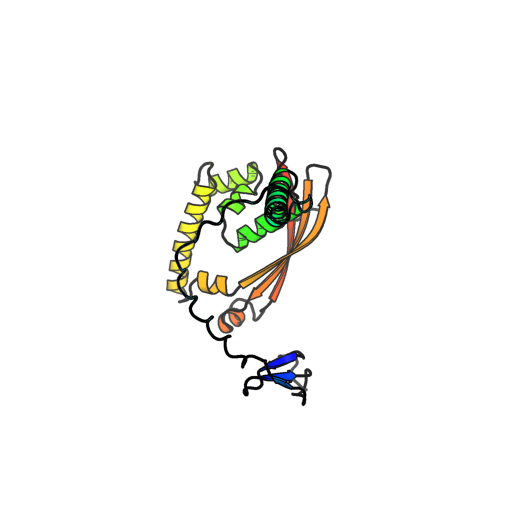1705 C CA . ILE A 1 223 ? -7.549 -4.169 12.476 1.00 97.94 223 ILE A CA 1
ATOM 1706 C C . ILE A 1 223 ? -8.475 -3.984 13.671 1.00 97.94 223 ILE A C 1
ATOM 1708 O O . ILE A 1 223 ? -8.861 -4.949 14.330 1.00 97.94 223 ILE A O 1
ATOM 1712 N N . VAL A 1 224 ? -8.785 -2.737 14.001 1.00 97.38 224 VAL A N 1
ATOM 1713 C CA . VAL A 1 224 ? -9.636 -2.388 15.142 1.00 97.38 224 VAL A CA 1
ATOM 1714 C C . VAL A 1 224 ? -10.692 -1.385 14.728 1.00 97.38 224 VAL A C 1
ATOM 1716 O O . VAL A 1 224 ? -10.545 -0.697 13.720 1.00 97.38 224 VAL A O 1
ATOM 1719 N N . LYS A 1 225 ? -11.761 -1.295 15.509 1.00 95.75 225 LYS A N 1
ATOM 1720 C CA . LYS A 1 225 ? -12.849 -0.361 15.255 1.00 95.75 225 LYS A CA 1
ATOM 1721 C C . LYS A 1 225 ? -12.613 0.960 15.982 1.00 95.75 225 LYS A C 1
ATOM 1723 O O . LYS A 1 225 ? -12.589 1.003 17.209 1.00 95.75 225 LYS A O 1
ATOM 1728 N N . GLU A 1 226 ? -12.501 2.039 15.223 1.00 94.62 226 GLU A N 1
ATOM 1729 C CA . GLU A 1 226 ? -12.355 3.418 15.688 1.00 94.62 226 GLU A CA 1
ATOM 1730 C C . GLU A 1 226 ? -13.565 4.221 15.196 1.00 94.62 226 GLU A C 1
ATOM 1732 O O . GLU A 1 226 ? -13.885 4.214 14.012 1.00 94.62 226 GLU A O 1
ATOM 1737 N N . ASP A 1 227 ? -14.323 4.822 16.118 1.00 91.56 227 ASP A N 1
ATOM 1738 C CA . ASP A 1 227 ? -15.554 5.582 15.824 1.00 91.56 227 ASP A CA 1
ATOM 1739 C C . ASP A 1 227 ? -16.616 4.858 14.969 1.00 91.56 227 ASP A C 1
ATOM 1741 O O . ASP A 1 227 ? -17.529 5.465 14.410 1.00 91.56 227 ASP A O 1
ATOM 1745 N N . GLY A 1 228 ? -16.575 3.525 14.966 1.00 90.88 228 GLY A N 1
ATOM 1746 C CA . GLY A 1 228 ? -17.504 2.680 14.218 1.00 90.88 228 GLY A CA 1
ATOM 1747 C C . GLY A 1 228 ? -16.960 2.179 12.880 1.00 90.88 228 GLY A C 1
ATOM 1748 O O . GLY A 1 228 ? -17.598 1.303 12.293 1.00 90.88 228 GLY A O 1
ATOM 1749 N N . ASP A 1 229 ? -15.783 2.644 12.468 1.00 93.94 229 ASP A N 1
ATOM 1750 C CA . ASP A 1 229 ? -15.090 2.250 11.246 1.00 93.94 229 ASP A CA 1
ATOM 1751 C C . ASP A 1 229 ? -13.891 1.356 11.565 1.00 93.94 229 ASP A C 1
ATOM 1753 O O . ASP A 1 229 ? -13.207 1.541 12.568 1.00 93.94 229 ASP A O 1
ATOM 1757 N N . TRP A 1 230 ? -13.639 0.356 10.728 1.00 96.69 230 TRP A N 1
ATOM 1758 C CA . TRP A 1 230 ? -12.469 -0.500 10.885 1.00 96.69 230 TRP A CA 1
ATOM 1759 C C . TRP A 1 230 ? -11.223 0.202 10.336 1.00 96.69 230 TRP A C 1
ATOM 1761 O O . TRP A 1 230 ? -11.274 0.848 9.290 1.00 96.69 230 TRP A O 1
ATOM 1771 N N . LYS A 1 231 ? -10.114 0.099 11.068 1.00 97.31 231 LYS A N 1
ATOM 1772 C CA . LYS A 1 231 ? -8.844 0.778 10.799 1.00 97.31 231 LYS A CA 1
ATOM 1773 C C . LYS A 1 231 ? -7.668 -0.133 11.112 1.00 97.31 231 LYS A C 1
ATOM 1775 O O . LYS A 1 231 ? -7.712 -0.929 12.051 1.00 97.31 231 LYS A O 1
ATOM 1780 N N . VAL A 1 232 ? -6.588 0.005 10.354 1.00 98.12 232 VAL A N 1
ATOM 1781 C CA . VAL A 1 232 ? -5.353 -0.752 10.555 1.00 98.12 232 VAL A CA 1
ATOM 1782 C C . VAL A 1 232 ? -4.614 -0.200 11.774 1.00 98.12 232 VAL A C 1
ATOM 1784 O O . VAL A 1 232 ? -4.108 0.923 11.774 1.00 98.12 232 VAL A O 1
ATOM 1787 N N . ALA A 1 233 ? -4.540 -1.007 12.831 1.00 97.69 233 ALA A N 1
ATOM 1788 C CA . ALA A 1 233 ? -3.767 -0.701 14.033 1.00 97.69 233 ALA A CA 1
ATOM 1789 C C . ALA A 1 233 ? -2.314 -1.179 13.908 1.00 97.69 233 ALA A C 1
ATOM 1791 O O . ALA A 1 233 ? -1.383 -0.504 14.364 1.00 97.69 233 ALA A O 1
ATOM 1792 N N . ASP A 1 234 ? -2.113 -2.344 13.285 1.00 97.31 234 ASP A N 1
ATOM 1793 C CA . ASP A 1 234 ? -0.788 -2.909 13.045 1.00 97.31 234 ASP A CA 1
ATOM 1794 C C . ASP A 1 234 ? -0.711 -3.629 11.689 1.00 97.31 234 ASP A C 1
ATOM 1796 O O . ASP A 1 234 ? -1.317 -4.690 11.544 1.00 97.31 234 ASP A O 1
ATOM 1800 N N . PRO A 1 235 ? 0.021 -3.091 10.697 1.00 94.88 235 PRO A N 1
ATOM 1801 C CA . PRO A 1 235 ? 0.117 -3.686 9.364 1.00 94.88 235 PRO A CA 1
ATOM 1802 C C . PRO A 1 235 ? 1.024 -4.926 9.305 1.00 94.88 235 PRO A C 1
ATOM 1804 O O . PRO A 1 235 ? 1.007 -5.644 8.312 1.00 94.88 235 PRO A O 1
ATOM 1807 N N . PHE A 1 236 ? 1.809 -5.192 10.358 1.00 93.62 236 PHE A N 1
ATOM 1808 C CA . PHE A 1 236 ? 2.720 -6.339 10.441 1.00 93.62 236 PHE A CA 1
ATOM 1809 C C . PHE A 1 236 ? 2.570 -7.055 11.787 1.00 93.62 236 PHE A C 1
ATOM 1811 O O . PHE A 1 236 ? 3.525 -7.203 12.551 1.00 93.62 236 PHE A O 1
ATOM 1818 N N . TYR A 1 237 ? 1.349 -7.483 12.097 1.00 92.19 237 TYR A N 1
ATOM 1819 C CA . TYR A 1 237 ? 1.020 -8.098 13.373 1.00 92.19 237 TYR A CA 1
ATOM 1820 C C . TYR A 1 237 ? 1.726 -9.449 13.559 1.00 92.19 237 TYR A C 1
ATOM 1822 O O . TYR A 1 237 ? 1.424 -10.446 12.901 1.00 92.19 237 TYR A O 1
ATOM 1830 N N . THR A 1 238 ? 2.654 -9.512 14.517 1.00 89.69 238 THR A N 1
ATOM 1831 C CA . THR A 1 238 ? 3.397 -10.741 14.854 1.00 89.69 238 THR A CA 1
ATOM 1832 C C . THR A 1 238 ? 2.886 -11.443 16.115 1.00 89.69 238 THR A C 1
ATOM 1834 O O . THR A 1 238 ? 3.570 -12.323 16.636 1.00 89.69 238 THR A O 1
ATOM 1837 N N . GLY A 1 239 ? 1.752 -11.012 16.672 1.00 81.62 239 GLY A N 1
ATOM 1838 C CA . GLY A 1 239 ? 1.201 -11.577 17.906 1.00 81.62 239 GLY A CA 1
ATOM 1839 C C . GLY A 1 239 ? 0.461 -12.902 17.699 1.00 81.62 239 GLY A C 1
ATOM 1840 O O . GLY A 1 239 ? 0.130 -13.274 16.570 1.00 81.62 239 GLY A O 1
ATOM 1841 N N . ASP A 1 240 ? 0.212 -13.599 18.809 1.00 67.31 240 ASP A N 1
ATOM 1842 C CA . ASP A 1 240 ? -0.637 -14.797 18.876 1.00 67.31 240 ASP A CA 1
ATOM 1843 C C . ASP A 1 240 ? -2.132 -14.438 19.001 1.00 67.31 240 ASP A C 1
ATOM 1845 O O . ASP A 1 240 ? -2.501 -13.458 19.697 1.00 67.31 240 ASP A O 1
#

pLDDT: mean 82.7, std 17.43, range [40.62, 98.25]

Foldseek 3Di:
DDDPPDDFDDWDWDDPVPQWTFTDHRPDTDPDIGHDPPPDPDDDDDDDDDDDDDDDDDDDDDDDDDDDDDDDVPVVVVVVVVVVVVVVCCVPPQFPQQNLLCQLVVCVLVLVQLSVLVQADPVVSCVLCVVLVVHNHSVSVSVSVVVVLVVVQVVCCVVPVDGPVLQSVQKDKDKDWDDWADPPDWKIKTKIKMKIAGRHDQVCCVPPVVVDRIDIDIWIFIWGADPNGIHTHGRRDPDD

InterPro domains:
  IPR018929 Domain of unknown function DUF2510 [PF10708] (11-45)

Organism: Nocardioides simplex (NCBI:txid2045)